Protein AF-A0A7V8IXT2-F1 (afdb_monomer_lite)

Sequence (341 aa):
MKFLIAAVLLLAASSSRADEDPLYKSSVVGTDFDFILDSDPDTFVDLKSLGEGKAEMPDKSDNAAPLVKSAFLFVSNYKDGTSIDIAVDIRFEKEELARKEALRYTPRLGKLPTVLRRGVSRLVIHKGGEDTTGFSDVGLIVLYSDNATRRIGTHDLEETVFHESVHAAWDKEHRESPTWLEAQKKDGCFVTEYARKNPKGEDLAESALFAYTLVHHPERIPKDHAERIRRAIPARIVFVEKLLPAGKPIHFVACRVDLTNPDTLSDVLSNALVGGLEKDEAKVQAFLKEARGKYSKAEDLFKAAMDKFGVPEATLRAKVEEFRHCNCKHGDLEGRFPREE

Foldseek 3Di:
DDDDDDDDPPPPPPPPPPADPAQFAFLQQTDPFLLFFPPADFFWDDKAWPAKDWDQADDPVDNPDDRIDIFGWIWIAGPLGDIEIETEDCVLVDNVSSVVQVVLCRRLLRNFQPLLSNQAHYEYEYEDCCPNAWAEAANYTYYYSNVCVVSVVSSRNSLSSQLRSCRHRPLVPALPDPLNVVQCVVLNYANHPVCVVVVSRRRLSRLLSLLVCCQEPVVRAPPVRNVVNCSRRVSSSVVSCVSVPHPDDSRHRDQPQDLFAQVSVLVLLLCLVCVVVVHDNVQSVVLSVVCVVVDPTSVVVLVVSCVSRVNDSVSSVVSSVLSSCVPPPCSVVVVNDDDDD

Radius of gyration: 25.81 Å; chains: 1; bounding box: 59×85×67 Å

Structure (mmCIF, N/CA/C/O backbone):
data_AF-A0A7V8IXT2-F1
#
_entry.id   AF-A0A7V8IXT2-F1
#
loop_
_atom_site.group_PDB
_atom_site.id
_atom_site.type_symbol
_atom_site.label_atom_id
_atom_site.label_alt_id
_atom_site.label_comp_id
_atom_site.label_asym_id
_atom_site.label_entity_id
_atom_site.label_seq_id
_atom_site.pdbx_PDB_ins_code
_atom_site.Cartn_x
_atom_site.Cartn_y
_atom_site.Cartn_z
_atom_site.occupancy
_atom_site.B_iso_or_equiv
_atom_site.auth_seq_id
_atom_site.auth_comp_id
_atom_site.auth_asym_id
_atom_site.auth_atom_id
_atom_site.pdbx_PDB_model_num
ATOM 1 N N . MET A 1 1 ? -15.393 -57.740 46.419 1.00 41.75 1 MET A N 1
ATOM 2 C CA . MET A 1 1 ? -14.388 -56.683 46.164 1.00 41.75 1 MET A CA 1
ATOM 3 C C . MET A 1 1 ? -13.648 -56.991 44.874 1.00 41.75 1 MET A C 1
ATOM 5 O O . MET A 1 1 ? -12.865 -57.929 44.869 1.00 41.75 1 MET A O 1
ATOM 9 N N . LYS A 1 2 ? -13.941 -56.251 43.800 1.00 36.94 2 LYS A N 1
ATOM 10 C CA . LYS A 1 2 ? -13.081 -56.016 42.625 1.00 36.94 2 LYS A CA 1
ATOM 11 C C . LYS A 1 2 ? -13.828 -55.008 41.745 1.00 36.94 2 LYS A C 1
ATOM 13 O O . LYS A 1 2 ? -14.713 -55.379 40.985 1.00 36.94 2 LYS A O 1
ATOM 18 N N . PHE A 1 3 ? -13.547 -53.726 41.961 1.00 34.12 3 PHE A N 1
ATOM 19 C CA . PHE A 1 3 ? -13.985 -52.654 41.072 1.00 34.12 3 PHE A CA 1
ATOM 20 C C . PHE A 1 3 ? -13.160 -52.753 39.786 1.00 34.12 3 PHE A C 1
ATOM 22 O O . PHE A 1 3 ? -11.933 -52.685 39.846 1.00 34.12 3 PHE A O 1
ATOM 29 N N . LEU A 1 4 ? -13.818 -52.945 38.642 1.00 35.16 4 LEU A N 1
ATOM 30 C CA . LEU A 1 4 ? -13.199 -52.781 37.330 1.00 35.16 4 LEU A CA 1
ATOM 31 C C . LEU A 1 4 ? -13.407 -51.318 36.919 1.00 35.16 4 LEU A C 1
ATOM 33 O O . LEU A 1 4 ? -14.520 -50.912 36.597 1.00 35.16 4 LEU A O 1
ATOM 37 N N . ILE A 1 5 ? -12.349 -50.513 36.994 1.00 42.59 5 ILE A N 1
ATOM 38 C CA . ILE A 1 5 ? -12.332 -49.153 36.452 1.00 42.59 5 ILE A CA 1
ATOM 39 C C . ILE A 1 5 ? -12.015 -49.283 34.961 1.00 42.59 5 ILE A C 1
ATOM 41 O O . ILE A 1 5 ? -10.909 -49.673 34.593 1.00 42.59 5 ILE A O 1
ATOM 45 N N . ALA A 1 6 ? -12.992 -48.989 34.103 1.00 37.72 6 ALA A N 1
ATOM 46 C CA . ALA A 1 6 ? -12.769 -48.843 32.671 1.00 37.72 6 ALA A CA 1
ATOM 47 C C . ALA A 1 6 ? -12.128 -47.471 32.414 1.00 37.72 6 ALA A C 1
ATOM 49 O O . ALA A 1 6 ? -12.784 -46.436 32.521 1.00 37.72 6 ALA A O 1
ATOM 50 N N . ALA A 1 7 ? -10.830 -47.461 32.113 1.00 39.47 7 ALA A N 1
ATOM 51 C CA . ALA A 1 7 ? -10.131 -46.269 31.659 1.00 39.47 7 ALA A CA 1
ATOM 52 C C . ALA A 1 7 ? -10.533 -45.975 30.205 1.00 39.47 7 ALA A C 1
ATOM 54 O O . ALA A 1 7 ? -10.123 -46.676 29.281 1.00 39.47 7 ALA A O 1
ATOM 55 N N . VAL A 1 8 ? -11.350 -44.940 30.005 1.00 42.16 8 VAL A N 1
ATOM 56 C CA . VAL A 1 8 ? -11.597 -44.363 28.681 1.00 42.16 8 VAL A CA 1
ATOM 57 C C . VAL A 1 8 ? -10.367 -43.535 28.314 1.00 42.16 8 VAL A C 1
ATOM 59 O O . VAL A 1 8 ? -10.201 -42.408 28.775 1.00 42.16 8 VAL A O 1
ATOM 62 N N . LEU A 1 9 ? -9.475 -44.110 27.507 1.00 39.78 9 LEU A N 1
ATOM 63 C CA . LEU A 1 9 ? -8.450 -43.348 26.801 1.00 39.78 9 LEU A CA 1
ATOM 64 C C . LEU A 1 9 ? -9.147 -42.494 25.735 1.00 39.78 9 LEU A C 1
ATOM 66 O O . LEU A 1 9 ? -9.501 -42.991 24.666 1.00 39.78 9 LEU A O 1
ATOM 70 N N . LEU A 1 10 ? -9.341 -41.202 26.017 1.00 40.38 10 LEU A N 1
ATOM 71 C CA . LEU A 1 10 ? -9.512 -40.217 24.954 1.00 40.38 10 LEU A CA 1
ATOM 72 C C . LEU A 1 10 ? -8.194 -40.169 24.172 1.00 40.38 10 LEU A C 1
ATOM 74 O O . LEU A 1 10 ? -7.222 -39.560 24.620 1.00 40.38 10 LEU A O 1
ATOM 78 N N . LEU A 1 11 ? -8.156 -40.805 22.999 1.00 41.91 11 LEU A N 1
ATOM 79 C CA . LEU A 1 11 ? -7.177 -40.443 21.984 1.00 41.91 11 LEU A CA 1
ATOM 80 C C . LEU A 1 11 ? -7.505 -39.016 21.540 1.00 41.91 11 LEU A C 1
ATOM 82 O O . LEU A 1 11 ? -8.383 -38.796 20.707 1.00 41.91 11 LEU A O 1
ATOM 86 N N . ALA A 1 12 ? -6.797 -38.038 22.098 1.00 45.81 12 ALA A N 1
ATOM 87 C CA . ALA A 1 12 ? -6.619 -36.772 21.415 1.00 45.81 12 ALA A CA 1
ATOM 88 C C . ALA A 1 12 ? -5.876 -37.090 20.112 1.00 45.81 12 ALA A C 1
ATOM 90 O O . ALA A 1 12 ? -4.690 -37.423 20.127 1.00 45.81 12 ALA A O 1
ATOM 91 N N . ALA A 1 13 ? -6.594 -37.058 18.990 1.00 40.66 13 ALA A N 1
ATOM 92 C CA . ALA A 1 13 ? -5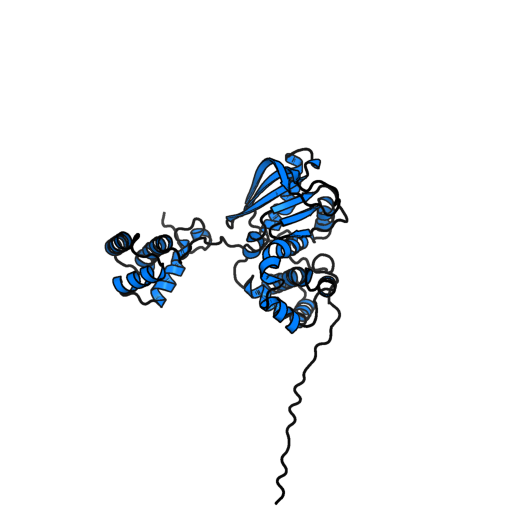.987 -37.062 17.672 1.00 40.66 13 ALA A CA 1
ATOM 93 C C . ALA A 1 13 ? -5.249 -35.729 17.503 1.00 40.66 13 ALA A C 1
ATOM 95 O O . ALA A 1 13 ? -5.765 -34.768 16.938 1.00 40.66 13 ALA A O 1
ATOM 96 N N . SER A 1 14 ? -4.038 -35.661 18.045 1.00 43.03 14 SER A N 1
ATOM 97 C CA . SER A 1 14 ? -3.057 -34.651 17.687 1.00 43.03 14 SER A CA 1
ATOM 98 C C . SER A 1 14 ? -2.628 -34.959 16.259 1.00 43.03 14 SER A C 1
ATOM 100 O O . SER A 1 14 ? -1.629 -35.640 16.037 1.00 43.03 14 SER A O 1
ATOM 102 N N . SER A 1 15 ? -3.407 -34.516 15.273 1.00 46.19 15 SER A N 1
ATOM 103 C CA . SER A 1 15 ? -2.910 -34.421 13.908 1.00 46.19 15 SER A CA 1
ATOM 104 C C . SER A 1 15 ? -1.821 -33.354 13.922 1.00 46.19 15 SER A C 1
ATOM 106 O O . SER A 1 15 ? -2.096 -32.167 13.750 1.00 46.19 15 SER A O 1
ATOM 108 N N . SER A 1 16 ? -0.584 -33.767 14.194 1.00 45.12 16 SER A N 1
ATOM 109 C CA . SER A 1 16 ? 0.588 -33.017 13.774 1.00 45.12 16 SER A CA 1
ATOM 110 C C . SER A 1 16 ? 0.454 -32.865 12.264 1.00 45.12 16 SER A C 1
ATOM 112 O O . SER A 1 16 ? 0.699 -33.822 11.526 1.00 45.12 16 SER A O 1
ATOM 114 N N . ARG A 1 17 ? -0.047 -31.716 11.801 1.00 57.50 17 ARG A N 1
ATOM 115 C CA . ARG A 1 17 ? -0.050 -31.411 10.374 1.00 57.50 17 ARG A CA 1
ATOM 116 C C . ARG A 1 17 ? 1.412 -31.325 9.969 1.00 57.50 17 ARG A C 1
ATOM 118 O O . ARG A 1 17 ? 2.127 -30.428 10.404 1.00 57.50 17 ARG A O 1
ATOM 125 N N . ALA A 1 18 ? 1.859 -32.355 9.262 1.00 49.72 18 ALA A N 1
ATOM 126 C CA . ALA A 1 18 ? 3.145 -32.361 8.601 1.00 49.72 18 ALA A CA 1
ATOM 127 C C . ALA A 1 18 ? 3.200 -31.199 7.599 1.00 49.72 18 ALA A C 1
ATOM 129 O O . ALA A 1 18 ? 2.158 -30.718 7.151 1.00 49.72 18 ALA A O 1
ATOM 130 N N . ASP A 1 19 ? 4.423 -30.778 7.288 1.00 56.44 19 ASP A N 1
ATOM 131 C CA . ASP A 1 19 ? 4.795 -29.832 6.236 1.00 56.44 19 ASP A CA 1
ATOM 132 C C . ASP A 1 19 ? 4.248 -30.350 4.888 1.00 56.44 19 ASP A C 1
ATOM 134 O O . ASP A 1 19 ? 4.919 -31.099 4.180 1.00 56.44 19 ASP A O 1
ATOM 138 N N . GLU A 1 20 ? 2.971 -30.081 4.590 1.00 70.12 20 GLU A N 1
ATOM 139 C CA . GLU A 1 20 ? 2.403 -30.322 3.264 1.00 70.12 20 GLU A CA 1
ATOM 140 C C . GLU A 1 20 ? 3.149 -29.425 2.275 1.00 70.12 20 GLU A C 1
ATOM 142 O O . GLU A 1 20 ? 3.379 -28.244 2.555 1.00 70.12 20 GLU A O 1
ATOM 147 N N . ASP A 1 21 ? 3.533 -29.989 1.126 1.00 85.25 21 ASP A N 1
ATOM 148 C CA . ASP A 1 21 ? 4.202 -29.217 0.084 1.00 85.25 21 ASP A CA 1
ATOM 149 C C . ASP A 1 21 ? 3.361 -27.978 -0.264 1.00 85.25 21 ASP A C 1
ATOM 151 O O . ASP A 1 21 ? 2.140 -28.097 -0.447 1.00 85.25 21 ASP A O 1
ATOM 155 N N . PRO A 1 22 ? 3.987 -26.788 -0.362 1.00 91.62 22 PRO A N 1
ATOM 156 C CA . PRO A 1 22 ? 3.268 -25.583 -0.725 1.00 91.62 22 PRO A CA 1
ATOM 157 C C . PRO A 1 22 ? 2.470 -25.753 -2.016 1.00 91.62 22 PRO A C 1
ATOM 159 O O . PRO A 1 22 ? 2.909 -26.389 -2.972 1.00 91.62 22 PRO A O 1
ATOM 162 N N . LEU A 1 23 ? 1.286 -25.149 -2.042 1.00 92.00 23 LEU A N 1
ATOM 163 C CA . LEU A 1 23 ? 0.325 -25.295 -3.134 1.00 92.00 23 LEU A CA 1
ATOM 164 C C . LEU A 1 23 ? 0.805 -24.628 -4.430 1.00 92.00 23 LEU A C 1
ATOM 166 O O . LEU A 1 23 ? 0.428 -25.068 -5.516 1.00 92.00 23 LEU A O 1
ATOM 170 N N . TYR A 1 24 ? 1.607 -23.568 -4.304 1.00 96.31 24 TYR A N 1
ATOM 171 C CA . TYR A 1 24 ? 2.047 -22.722 -5.411 1.00 96.31 24 TYR A CA 1
ATOM 172 C C . TYR A 1 24 ? 3.525 -22.349 -5.281 1.00 96.31 24 TYR A C 1
ATOM 174 O O . TYR A 1 24 ? 4.115 -22.415 -4.202 1.00 96.31 24 TYR A O 1
ATOM 182 N N . LYS A 1 25 ? 4.136 -21.888 -6.375 1.00 95.88 25 LYS A N 1
ATOM 183 C CA . LYS A 1 25 ? 5.536 -21.427 -6.345 1.00 95.88 25 LYS A CA 1
ATOM 184 C C . LYS A 1 25 ? 5.688 -20.058 -5.670 1.00 95.88 25 LYS A C 1
ATOM 186 O O . LYS A 1 25 ? 6.569 -19.894 -4.830 1.00 95.88 25 LYS A O 1
ATOM 191 N N . SER A 1 26 ? 4.822 -19.107 -6.011 1.00 96.06 26 SER A N 1
ATOM 192 C CA . SER A 1 26 ? 4.719 -17.760 -5.431 1.00 96.06 26 SER A CA 1
ATOM 193 C C . SER A 1 26 ? 3.299 -17.222 -5.613 1.00 96.06 26 SER A C 1
ATOM 195 O O . SER A 1 26 ? 2.546 -17.775 -6.417 1.00 96.06 26 SER A O 1
ATOM 197 N N . SER A 1 27 ? 2.935 -16.164 -4.887 1.00 93.25 27 SER A N 1
ATOM 198 C CA . SER A 1 27 ? 1.610 -15.545 -4.990 1.00 93.25 27 SER A CA 1
ATOM 199 C C . SER A 1 27 ? 1.466 -14.661 -6.229 1.00 93.25 27 SER A C 1
ATOM 201 O O . SER A 1 27 ? 0.349 -14.430 -6.657 1.00 93.25 27 SER A O 1
ATOM 203 N N . VAL A 1 28 ? 2.573 -14.194 -6.819 1.00 92.25 28 VAL A N 1
ATOM 204 C CA . VAL A 1 28 ? 2.535 -13.257 -7.955 1.00 92.25 28 VAL A CA 1
ATOM 205 C C . VAL A 1 28 ? 2.653 -13.951 -9.317 1.00 92.25 28 VAL A C 1
ATOM 207 O O . VAL A 1 28 ? 1.889 -13.633 -10.198 1.00 92.25 28 VAL A O 1
ATOM 210 N N . VAL A 1 29 ? 3.600 -14.879 -9.524 1.00 88.50 29 VAL A N 1
ATOM 211 C CA . VAL A 1 29 ? 3.821 -15.567 -10.837 1.00 88.50 29 VAL A CA 1
ATOM 212 C C . VAL A 1 29 ? 3.650 -17.081 -10.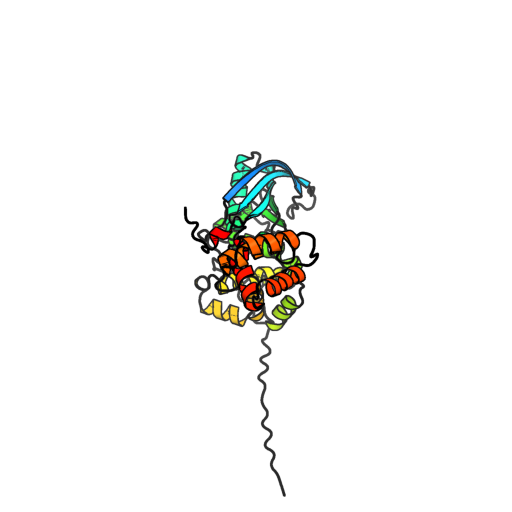762 1.00 88.50 29 VAL A C 1
ATOM 214 O O . VAL A 1 29 ? 3.962 -17.811 -11.701 1.00 88.50 29 VAL A O 1
ATOM 217 N N . GLY A 1 30 ? 3.267 -17.591 -9.596 1.00 85.50 30 GLY A N 1
ATOM 218 C CA . GLY A 1 30 ? 3.189 -19.022 -9.325 1.00 85.50 30 GLY A CA 1
ATOM 219 C C . GLY A 1 30 ? 1.771 -19.571 -9.311 1.00 85.50 30 GLY A C 1
ATOM 220 O O . GLY A 1 30 ? 1.601 -20.713 -8.880 1.00 85.50 30 GLY A O 1
ATOM 221 N N . THR A 1 31 ? 0.783 -18.776 -9.725 1.00 87.56 31 THR A N 1
ATOM 222 C CA . THR A 1 31 ? -0.640 -19.132 -9.731 1.00 87.56 31 THR A CA 1
ATOM 223 C C . THR A 1 31 ? -1.292 -18.685 -11.034 1.00 87.56 31 THR A C 1
ATOM 225 O O . THR A 1 31 ? -0.803 -17.753 -11.657 1.00 87.56 31 THR A O 1
ATOM 228 N N . ASP A 1 32 ? -2.416 -19.306 -11.390 1.00 88.00 32 ASP A N 1
ATOM 229 C CA . ASP A 1 32 ? -3.265 -18.870 -12.507 1.00 88.00 32 ASP A CA 1
ATOM 230 C C . ASP A 1 32 ? -4.407 -17.943 -12.036 1.00 88.00 32 ASP A C 1
ATOM 232 O O . ASP A 1 32 ? -5.396 -17.755 -12.745 1.00 88.00 32 ASP A O 1
ATOM 236 N N . PHE A 1 33 ? -4.337 -17.435 -10.800 1.00 92.06 33 PHE A N 1
ATOM 237 C CA . PHE A 1 33 ? -5.358 -16.552 -10.249 1.00 92.06 33 PHE A CA 1
ATOM 238 C C . PHE A 1 33 ? -5.017 -15.103 -10.565 1.00 92.06 33 PHE A C 1
ATOM 240 O O . PHE A 1 33 ? -3.950 -14.626 -10.197 1.00 92.06 33 PHE A O 1
ATOM 247 N N . ASP A 1 34 ? -5.970 -14.406 -11.171 1.00 92.00 34 ASP A N 1
ATOM 248 C CA . ASP A 1 34 ? -5.983 -12.948 -11.229 1.00 92.00 34 ASP A CA 1
ATOM 249 C C . ASP A 1 34 ? -6.638 -12.459 -9.926 1.00 92.00 34 ASP A C 1
ATOM 251 O O . ASP A 1 34 ? -7.865 -12.515 -9.749 1.00 92.00 34 ASP A O 1
ATOM 255 N N . PHE A 1 35 ? -5.805 -12.141 -8.932 1.00 95.62 35 PHE A N 1
ATOM 256 C CA . PHE A 1 35 ? -6.265 -11.785 -7.589 1.00 95.62 35 PHE A CA 1
ATOM 257 C C . PHE A 1 35 ? -6.871 -10.385 -7.589 1.00 95.62 35 PHE A C 1
ATOM 259 O O . PHE A 1 35 ? -7.846 -10.138 -6.867 1.00 95.62 35 PHE A O 1
ATOM 266 N N . ILE A 1 36 ? -6.309 -9.477 -8.389 1.00 97.06 36 ILE A N 1
ATOM 267 C CA . ILE A 1 36 ? -6.712 -8.077 -8.505 1.00 97.06 36 ILE A CA 1
ATOM 268 C C . ILE A 1 36 ? -6.829 -7.723 -9.987 1.00 97.06 36 ILE A C 1
ATOM 270 O O . ILE A 1 36 ? -5.844 -7.423 -10.656 1.00 97.06 36 ILE A O 1
ATOM 274 N N . LEU A 1 37 ? -8.068 -7.648 -10.467 1.00 95.75 37 LEU A N 1
ATOM 275 C CA . LEU A 1 37 ? -8.333 -7.424 -11.882 1.00 95.75 37 LEU A CA 1
ATOM 276 C C . LEU A 1 37 ? -7.948 -5.997 -12.295 1.00 95.75 37 LEU A C 1
ATOM 278 O O . LEU A 1 37 ? -8.170 -5.034 -11.553 1.00 95.75 37 LEU A O 1
ATOM 282 N N . ASP A 1 38 ? -7.519 -5.814 -13.547 1.00 93.19 38 ASP A N 1
ATOM 283 C CA . ASP A 1 38 ? -7.291 -4.469 -14.104 1.00 93.19 38 ASP A CA 1
ATOM 284 C C . ASP A 1 38 ? -8.571 -3.605 -14.080 1.00 93.19 38 ASP A C 1
ATOM 286 O O . ASP A 1 38 ? -8.491 -2.386 -13.919 1.00 93.19 38 ASP A O 1
ATOM 290 N N . SER A 1 39 ? -9.747 -4.240 -14.144 1.00 95.06 39 SER A N 1
ATOM 291 C CA . SER A 1 39 ? -11.064 -3.594 -14.063 1.00 95.06 39 SER A CA 1
ATOM 292 C C . SER A 1 39 ? -11.546 -3.277 -12.644 1.00 95.06 39 SER A C 1
ATOM 294 O O . SER A 1 39 ? -12.639 -2.725 -12.497 1.00 95.06 39 SER A O 1
ATOM 296 N N . ASP A 1 40 ? -10.806 -3.671 -11.604 1.00 97.06 40 ASP A N 1
ATOM 297 C CA . ASP A 1 40 ? -11.211 -3.388 -10.228 1.00 97.06 40 ASP A CA 1
ATOM 298 C C . ASP A 1 40 ? -11.309 -1.881 -9.979 1.00 97.06 40 ASP A C 1
ATOM 300 O O . ASP A 1 40 ? -10.487 -1.120 -10.503 1.00 97.06 40 ASP A O 1
ATOM 304 N N . PRO A 1 41 ? -12.285 -1.429 -9.165 1.00 96.12 41 PRO A N 1
ATOM 305 C CA . PRO A 1 41 ? -12.396 -0.027 -8.808 1.00 96.12 41 PRO A CA 1
ATOM 306 C C . PRO A 1 41 ? -11.085 0.501 -8.232 1.00 96.12 41 PRO A C 1
ATOM 308 O O . PRO A 1 41 ? -10.465 -0.133 -7.379 1.00 96.12 41 PRO A O 1
ATOM 311 N N . ASP A 1 42 ? -10.704 1.700 -8.652 1.00 97.12 42 ASP A N 1
ATOM 312 C CA . ASP A 1 42 ? -9.561 2.407 -8.104 1.00 97.12 42 ASP A CA 1
ATOM 313 C C . ASP A 1 42 ? -9.956 3.802 -7.602 1.00 97.12 42 ASP A C 1
ATOM 315 O O . ASP A 1 42 ? -10.986 4.389 -7.966 1.00 97.12 42 ASP A O 1
ATOM 319 N N . THR A 1 43 ? -9.128 4.338 -6.711 1.00 97.00 43 THR A N 1
ATOM 320 C CA . THR A 1 43 ? -9.318 5.674 -6.146 1.00 97.00 43 THR A CA 1
ATOM 321 C C . THR A 1 43 ? -8.404 6.725 -6.761 1.00 97.00 43 THR A C 1
ATOM 323 O O . THR A 1 43 ? -8.295 7.797 -6.172 1.00 97.00 43 THR A O 1
ATOM 326 N N . PHE A 1 44 ? -7.700 6.459 -7.861 1.00 98.25 44 PHE A N 1
ATOM 327 C CA . PHE A 1 44 ? -6.800 7.438 -8.473 1.00 98.25 44 PHE A CA 1
ATOM 328 C C . PHE A 1 44 ? -7.585 8.682 -8.925 1.00 98.25 44 PHE A C 1
ATOM 330 O O . PHE A 1 44 ? -8.700 8.591 -9.441 1.00 98.25 44 PHE A O 1
ATOM 337 N N . VAL A 1 45 ? -7.027 9.864 -8.658 1.00 97.31 45 VAL A N 1
ATOM 338 C CA . VAL A 1 45 ? -7.639 11.159 -9.000 1.00 97.31 45 VAL A CA 1
ATOM 339 C C . VAL A 1 45 ? -6.795 11.871 -10.038 1.00 97.31 45 VAL A C 1
ATOM 341 O O . VAL A 1 45 ? -7.271 12.158 -11.134 1.00 97.31 45 VAL A O 1
ATOM 344 N N . ASP A 1 46 ? -5.545 12.166 -9.693 1.00 98.00 46 ASP A N 1
ATOM 345 C CA . ASP A 1 46 ? -4.628 12.855 -10.584 1.00 98.00 46 ASP A CA 1
ATOM 346 C C . ASP A 1 46 ? -3.167 12.515 -10.285 1.00 98.00 46 ASP A C 1
ATOM 348 O O . ASP A 1 46 ? -2.814 11.959 -9.242 1.00 98.00 46 ASP A O 1
ATOM 352 N N . LEU A 1 47 ? -2.318 12.873 -11.248 1.00 98.62 47 LEU A N 1
ATOM 353 C CA . LEU A 1 47 ? -0.870 12.845 -11.127 1.00 98.62 47 LEU A CA 1
ATOM 354 C C . LEU A 1 47 ? -0.341 14.264 -11.349 1.00 98.62 47 LEU A C 1
ATOM 356 O O . LEU A 1 47 ? -0.317 14.761 -12.483 1.00 98.62 47 LEU A O 1
ATOM 360 N N . LYS A 1 48 ? 0.100 14.928 -10.286 1.00 98.31 48 LYS A N 1
ATOM 361 C CA . LYS A 1 48 ? 0.650 16.286 -10.340 1.00 98.31 48 LYS A CA 1
ATOM 362 C C . LYS A 1 48 ? 2.149 16.242 -10.623 1.00 98.31 48 LYS A C 1
ATOM 364 O O . LYS A 1 48 ? 2.870 15.501 -9.969 1.00 98.31 48 LYS A O 1
ATOM 369 N N . SER A 1 49 ? 2.618 17.050 -11.574 1.00 98.38 49 SER A N 1
ATOM 370 C CA . SER A 1 49 ? 4.057 17.218 -11.814 1.00 98.38 49 SER A CA 1
ATOM 371 C C . SER A 1 49 ? 4.671 18.186 -10.806 1.00 98.38 49 SER A C 1
ATOM 373 O O . SER A 1 49 ? 4.071 19.219 -10.493 1.00 98.38 49 SER A O 1
ATOM 375 N N . LEU A 1 50 ? 5.861 17.843 -10.318 1.00 97.88 50 LEU A N 1
ATOM 376 C CA . LEU A 1 50 ? 6.743 18.717 -9.546 1.00 97.88 50 LEU A CA 1
ATOM 377 C C . LEU A 1 50 ? 7.988 19.137 -10.355 1.00 97.88 50 LEU A C 1
ATOM 379 O O . LEU A 1 50 ? 8.841 19.846 -9.825 1.00 97.88 50 LEU A O 1
ATOM 383 N N . GLY A 1 51 ? 8.077 18.730 -11.626 1.00 97.75 51 GLY A N 1
ATOM 384 C CA . GLY A 1 51 ? 9.223 18.965 -12.502 1.00 97.75 51 GLY A CA 1
ATOM 385 C C . GLY A 1 51 ? 10.398 18.022 -12.236 1.00 97.75 51 GLY A C 1
ATOM 386 O O . GLY A 1 51 ? 10.256 16.950 -11.646 1.00 97.75 51 GLY A O 1
ATOM 387 N N . GLU A 1 52 ? 11.579 18.418 -12.699 1.00 98.31 52 GLU A N 1
ATOM 388 C CA . GLU A 1 52 ? 12.821 17.686 -12.458 1.00 98.31 52 GLU A CA 1
ATOM 389 C C . GLU A 1 52 ? 13.431 18.045 -11.100 1.00 98.31 52 GLU A C 1
ATOM 391 O O . GLU A 1 52 ? 13.434 19.201 -10.673 1.00 98.31 52 GLU A O 1
ATOM 396 N N . GLY A 1 53 ? 14.015 17.055 -10.433 1.00 97.81 53 GLY A N 1
ATOM 397 C CA . GLY A 1 53 ? 14.691 17.262 -9.160 1.00 97.81 53 GLY A CA 1
ATOM 398 C C . GLY A 1 53 ? 15.618 16.116 -8.793 1.00 97.81 53 GLY A C 1
ATOM 399 O O . GLY A 1 53 ? 15.914 15.234 -9.601 1.00 97.81 53 GLY A O 1
ATOM 400 N N . LYS A 1 54 ? 16.109 16.141 -7.554 1.00 98.00 54 LYS A N 1
ATOM 401 C CA . LYS A 1 54 ? 16.868 15.034 -6.971 1.00 98.00 54 LYS A CA 1
ATOM 402 C C . LYS A 1 54 ? 15.945 14.174 -6.121 1.00 98.00 54 LYS A C 1
ATOM 404 O O . LYS A 1 54 ? 15.196 14.708 -5.309 1.00 98.00 54 LYS A O 1
ATOM 409 N N . ALA A 1 55 ? 16.047 12.862 -6.278 1.00 97.75 55 ALA A N 1
ATOM 410 C CA . ALA A 1 55 ? 15.359 11.890 -5.443 1.00 97.75 55 ALA A CA 1
ATOM 411 C C . ALA A 1 55 ? 16.306 10.760 -5.056 1.00 97.75 55 ALA A C 1
ATOM 413 O O . ALA A 1 55 ? 17.218 10.396 -5.798 1.00 97.75 55 ALA A O 1
ATOM 414 N N . GLU A 1 56 ? 16.067 10.199 -3.882 1.00 96.94 56 GLU A N 1
ATOM 415 C CA . GLU A 1 56 ? 16.664 8.937 -3.483 1.00 96.94 56 GLU A CA 1
ATOM 416 C C . GLU A 1 56 ? 16.001 7.806 -4.292 1.00 96.94 56 GLU A C 1
ATOM 418 O O . GLU A 1 56 ? 14.780 7.643 -4.283 1.00 96.94 56 GLU A O 1
ATOM 423 N N . MET A 1 57 ? 16.799 7.067 -5.051 1.00 97.12 57 MET A N 1
ATOM 424 C CA . MET A 1 57 ? 16.363 6.050 -6.003 1.00 97.12 57 MET A CA 1
ATOM 425 C C . MET A 1 57 ? 17.267 4.815 -5.877 1.00 97.12 57 MET A C 1
ATOM 427 O O . MET A 1 57 ? 18.118 4.595 -6.750 1.00 97.12 57 MET A O 1
ATOM 431 N N . PRO A 1 58 ? 17.127 4.029 -4.790 1.00 96.06 58 PRO A N 1
ATOM 432 C CA . PRO A 1 58 ? 17.887 2.795 -4.626 1.00 96.06 58 PRO A CA 1
ATOM 433 C C . PRO A 1 58 ? 17.618 1.862 -5.801 1.00 96.06 58 PRO A C 1
ATOM 435 O O . PRO A 1 58 ? 16.513 1.823 -6.343 1.00 96.06 58 PRO A O 1
ATOM 438 N N . ASP A 1 59 ? 18.647 1.141 -6.223 1.00 94.25 59 ASP A N 1
ATOM 439 C CA . ASP A 1 59 ? 18.621 0.351 -7.443 1.00 94.25 59 ASP A CA 1
ATOM 440 C C . ASP A 1 59 ? 19.409 -0.938 -7.235 1.00 94.25 59 ASP A C 1
ATOM 442 O O . ASP A 1 59 ? 20.635 -0.923 -7.171 1.00 94.25 59 ASP A O 1
ATOM 446 N N . LYS A 1 60 ? 18.706 -2.067 -7.138 1.00 92.12 60 LYS A N 1
ATOM 447 C CA . LYS A 1 60 ? 19.360 -3.368 -6.967 1.00 92.12 60 LYS A CA 1
ATOM 448 C C . LYS A 1 60 ? 19.949 -3.929 -8.264 1.00 92.12 60 LYS A C 1
ATOM 450 O O . LYS A 1 60 ? 20.648 -4.938 -8.215 1.00 92.12 60 LYS A O 1
ATOM 455 N N . SER A 1 61 ? 19.656 -3.312 -9.414 1.00 90.06 61 SER A N 1
ATOM 456 C CA . SER A 1 61 ? 20.281 -3.675 -10.692 1.00 90.06 61 SER A CA 1
ATOM 457 C C . SER A 1 61 ? 21.690 -3.091 -10.830 1.00 90.06 61 SER A C 1
ATOM 459 O O . SER A 1 61 ? 22.506 -3.638 -11.569 1.00 90.06 61 SER A O 1
ATOM 461 N N . ASP A 1 62 ? 21.997 -2.031 -10.073 1.00 88.19 62 ASP A N 1
ATOM 462 C CA . ASP A 1 62 ? 23.306 -1.384 -10.041 1.00 88.19 62 ASP A CA 1
ATOM 463 C C . ASP A 1 62 ? 23.628 -0.846 -8.636 1.00 88.19 62 ASP A C 1
ATOM 465 O O . ASP A 1 62 ? 23.378 0.315 -8.305 1.00 88.19 62 ASP A O 1
ATOM 469 N N . ASN A 1 63 ? 24.248 -1.698 -7.815 1.00 82.62 63 ASN A N 1
ATOM 470 C CA . ASN A 1 63 ? 24.648 -1.359 -6.445 1.00 82.62 63 ASN A CA 1
ATOM 471 C C . ASN A 1 63 ? 25.764 -0.294 -6.366 1.00 82.62 63 ASN A C 1
ATOM 473 O O . ASN A 1 63 ? 26.068 0.178 -5.270 1.00 82.62 63 ASN A O 1
ATOM 477 N N . ALA A 1 64 ? 26.411 0.055 -7.485 1.00 87.88 64 ALA A N 1
ATOM 478 C CA . ALA A 1 64 ? 27.447 1.089 -7.528 1.00 87.88 64 ALA A CA 1
ATOM 479 C C . ALA A 1 64 ? 26.876 2.478 -7.856 1.00 87.88 64 ALA A C 1
ATOM 481 O O . ALA A 1 64 ? 27.567 3.487 -7.674 1.00 87.88 64 ALA A O 1
ATOM 482 N N . ALA A 1 65 ? 25.630 2.551 -8.333 1.00 87.06 65 ALA A N 1
ATOM 483 C CA . ALA A 1 65 ? 24.996 3.810 -8.675 1.00 87.06 65 ALA A CA 1
ATOM 484 C C . ALA A 1 65 ? 24.788 4.696 -7.430 1.00 87.06 65 ALA A C 1
ATOM 486 O O . ALA A 1 65 ? 24.457 4.197 -6.351 1.00 87.06 65 ALA A O 1
ATOM 487 N N . PRO A 1 66 ? 24.908 6.032 -7.560 1.00 91.62 66 PRO A N 1
ATOM 488 C CA . PRO A 1 66 ? 24.568 6.940 -6.475 1.00 91.62 66 PRO A CA 1
ATOM 489 C C . PRO A 1 66 ? 23.125 6.738 -6.017 1.00 91.62 66 PRO A C 1
ATOM 491 O O . PRO A 1 66 ? 22.209 6.696 -6.840 1.00 91.62 66 PRO A O 1
ATOM 494 N N . LEU A 1 67 ? 22.925 6.684 -4.700 1.00 94.25 67 LEU A N 1
ATOM 495 C CA . LEU A 1 67 ? 21.600 6.533 -4.106 1.00 94.25 67 LEU A CA 1
ATOM 496 C C . LEU A 1 67 ? 20.679 7.716 -4.453 1.00 94.25 67 LEU A C 1
ATOM 498 O O . LEU A 1 67 ? 19.489 7.522 -4.659 1.00 94.25 67 LEU A O 1
ATOM 502 N N . VAL A 1 68 ? 21.215 8.937 -4.560 1.00 97.06 68 VAL A N 1
ATOM 503 C CA . VAL A 1 68 ? 20.454 10.130 -4.962 1.00 97.06 68 VAL A CA 1
ATOM 504 C C . VAL A 1 68 ? 20.728 10.455 -6.430 1.00 97.06 68 VAL A C 1
ATOM 506 O O . VAL A 1 68 ? 21.860 10.774 -6.803 1.00 97.06 68 VAL A O 1
ATOM 509 N N . LYS A 1 69 ? 19.685 10.417 -7.264 1.00 95.75 69 LYS A N 1
ATOM 510 C CA . LYS A 1 69 ? 19.751 10.606 -8.723 1.00 95.75 69 LYS A CA 1
ATOM 511 C C . LYS A 1 69 ? 18.868 11.778 -9.161 1.00 95.75 69 LYS A C 1
ATOM 513 O O . LYS A 1 69 ? 18.026 12.255 -8.403 1.00 95.75 69 LYS A O 1
ATOM 518 N N . SER A 1 70 ? 19.104 12.289 -10.371 1.00 97.81 70 SER A N 1
ATOM 519 C CA . SER A 1 70 ? 18.127 13.179 -11.015 1.00 97.81 70 SER A CA 1
ATOM 520 C C . SER A 1 70 ? 16.913 12.364 -11.457 1.00 97.81 70 SER A C 1
ATOM 522 O O . SER A 1 70 ? 17.085 11.236 -11.919 1.00 97.81 70 SER A O 1
ATOM 524 N N . ALA A 1 71 ? 15.720 12.936 -11.333 1.00 98.62 71 ALA A N 1
ATOM 525 C CA . ALA A 1 71 ? 14.458 12.277 -11.641 1.00 98.62 71 ALA A CA 1
ATOM 526 C C . ALA A 1 71 ? 13.393 13.288 -12.078 1.00 98.62 71 ALA A C 1
ATOM 528 O O . ALA A 1 71 ? 13.449 14.461 -11.700 1.00 98.62 71 ALA A O 1
ATOM 529 N N . PHE A 1 72 ? 12.391 12.801 -12.805 1.00 98.88 72 PHE A N 1
ATOM 530 C CA . PHE A 1 72 ? 11.104 13.475 -12.933 1.00 98.88 72 PHE A CA 1
ATOM 531 C C . PHE A 1 72 ? 10.263 13.159 -11.696 1.00 98.88 72 PHE A C 1
ATOM 533 O O . PHE A 1 72 ? 10.091 11.990 -11.339 1.00 98.88 72 PHE A O 1
ATOM 540 N N . LEU A 1 73 ? 9.766 14.197 -11.029 1.00 98.88 73 LEU A N 1
ATOM 541 C CA . LEU A 1 73 ? 9.059 14.086 -9.761 1.00 98.88 73 LEU A CA 1
ATOM 542 C C . LEU A 1 73 ? 7.563 14.327 -9.957 1.00 98.88 73 LEU A C 1
ATOM 544 O O . LEU A 1 73 ? 7.146 15.309 -10.578 1.00 98.88 73 LEU A O 1
ATOM 548 N N . PHE A 1 74 ? 6.750 13.453 -9.375 1.00 98.88 74 PHE A N 1
ATOM 549 C CA . PHE A 1 74 ? 5.299 13.569 -9.382 1.00 98.88 74 PHE A CA 1
ATOM 550 C C . PHE A 1 74 ? 4.706 13.281 -8.003 1.00 98.88 74 PHE A C 1
ATOM 552 O O . PHE A 1 74 ? 5.341 12.658 -7.158 1.00 98.88 74 PHE A O 1
ATOM 559 N N . VAL A 1 75 ? 3.455 13.689 -7.806 1.00 98.44 75 VAL A N 1
ATOM 560 C CA . VAL A 1 75 ? 2.619 13.268 -6.675 1.00 98.44 75 VAL A CA 1
ATOM 561 C C . VAL A 1 75 ? 1.331 12.687 -7.235 1.00 98.44 75 VAL A C 1
ATOM 563 O O . VAL A 1 75 ? 0.628 13.365 -7.988 1.00 98.44 75 VAL A O 1
ATOM 566 N N . SER A 1 76 ? 1.031 11.439 -6.887 1.00 98.44 76 SER A N 1
ATOM 567 C CA . SER A 1 76 ? -0.241 10.792 -7.213 1.00 98.44 76 SER A CA 1
ATOM 568 C C . SER A 1 76 ? -1.227 10.986 -6.069 1.00 98.44 76 SER A C 1
ATOM 570 O O . SER A 1 76 ? -0.886 10.673 -4.929 1.00 98.44 76 SER A O 1
ATOM 572 N N . ASN A 1 77 ? -2.436 11.465 -6.365 1.00 96.44 77 ASN A N 1
ATOM 573 C CA . ASN A 1 77 ? -3.480 11.741 -5.374 1.00 96.44 77 ASN A CA 1
ATOM 574 C C . ASN A 1 77 ? -4.665 10.781 -5.523 1.00 96.44 77 ASN A C 1
ATOM 576 O O . ASN A 1 77 ? -5.024 10.393 -6.639 1.00 96.44 77 ASN A O 1
ATOM 580 N N . TYR A 1 78 ? -5.298 10.438 -4.399 1.00 96.25 78 TYR A N 1
ATOM 581 C CA . TYR A 1 78 ? -6.384 9.460 -4.351 1.00 96.25 78 TYR A CA 1
ATOM 582 C C . TYR A 1 78 ? -7.637 9.992 -3.636 1.00 96.25 78 TYR A C 1
ATOM 584 O O . TYR A 1 78 ? -7.558 10.835 -2.740 1.00 96.25 78 TYR A O 1
ATOM 592 N N . LYS A 1 79 ? -8.815 9.469 -4.005 1.00 92.12 79 LYS A N 1
ATOM 593 C CA . LYS A 1 79 ? -10.134 9.877 -3.473 1.00 92.12 79 LYS A CA 1
ATOM 594 C C . LYS A 1 79 ? -10.263 9.680 -1.965 1.00 92.12 79 LYS A C 1
ATOM 596 O O . LYS A 1 79 ? -11.036 10.379 -1.321 1.00 92.12 79 LYS A O 1
ATOM 601 N N . ASP A 1 80 ? -9.505 8.745 -1.405 1.00 85.69 80 ASP A N 1
ATOM 602 C CA . ASP A 1 80 ? -9.472 8.462 0.028 1.00 85.69 80 ASP A CA 1
ATOM 603 C C . ASP A 1 80 ? -8.565 9.424 0.829 1.00 85.69 80 ASP A C 1
ATOM 605 O O . ASP A 1 80 ? -8.371 9.249 2.033 1.00 85.69 80 ASP A O 1
ATOM 609 N N . GLY A 1 81 ? -7.990 10.436 0.169 1.00 86.94 81 GLY A N 1
ATOM 610 C CA . GLY A 1 81 ? -7.108 11.434 0.773 1.00 86.94 81 GLY A CA 1
ATOM 611 C C . GLY A 1 81 ? -5.661 10.975 0.964 1.00 86.94 81 GLY A C 1
ATOM 612 O O . GLY A 1 81 ? -4.877 11.706 1.573 1.00 86.94 81 GLY A O 1
ATOM 613 N N . THR A 1 82 ? -5.298 9.784 0.480 1.00 92.06 82 THR A N 1
ATOM 614 C CA . THR A 1 82 ? -3.895 9.351 0.414 1.00 92.06 82 THR A CA 1
ATOM 615 C C . THR A 1 82 ? -3.174 9.983 -0.776 1.00 92.06 82 THR A C 1
ATOM 617 O O . THR A 1 82 ? -3.800 10.446 -1.735 1.00 92.06 82 THR A O 1
ATOM 620 N N . SER A 1 83 ? -1.844 10.002 -0.714 1.00 95.69 83 SER A N 1
ATOM 621 C CA . SER A 1 83 ? -0.974 10.467 -1.792 1.00 95.69 83 SER A CA 1
ATOM 622 C C . SER A 1 83 ? 0.348 9.707 -1.773 1.00 95.69 83 SER A C 1
ATOM 624 O O . SER A 1 83 ? 0.785 9.289 -0.703 1.00 95.69 83 SER A O 1
ATOM 626 N N . ILE A 1 84 ? 0.983 9.554 -2.935 1.00 98.38 84 ILE A N 1
ATOM 627 C CA . ILE A 1 84 ? 2.282 8.879 -3.082 1.00 98.38 84 ILE A CA 1
ATOM 628 C C . ILE A 1 84 ? 3.215 9.771 -3.898 1.00 98.38 84 ILE A C 1
ATOM 630 O O . ILE A 1 84 ? 2.850 10.198 -4.998 1.00 98.38 84 ILE A O 1
ATOM 634 N N . ASP A 1 85 ? 4.417 10.007 -3.375 1.00 98.75 85 ASP A N 1
ATOM 635 C CA . ASP A 1 85 ? 5.490 10.692 -4.094 1.00 98.75 85 ASP A CA 1
ATOM 636 C C . ASP A 1 85 ? 6.127 9.727 -5.098 1.00 98.75 85 ASP A C 1
ATOM 638 O O . ASP A 1 85 ? 6.464 8.591 -4.765 1.00 98.75 85 ASP A O 1
ATOM 642 N N . ILE A 1 86 ? 6.309 10.159 -6.342 1.00 98.88 86 ILE A N 1
ATOM 643 C CA . ILE A 1 86 ? 6.818 9.308 -7.419 1.00 98.88 86 ILE A CA 1
ATOM 644 C C . ILE A 1 86 ? 8.077 9.931 -8.009 1.00 98.88 86 ILE A C 1
ATOM 646 O O . ILE A 1 86 ? 8.055 11.075 -8.463 1.00 98.88 86 ILE A O 1
ATOM 650 N N . ALA A 1 87 ? 9.160 9.157 -8.040 1.00 98.88 87 ALA A N 1
ATOM 651 C CA . ALA A 1 87 ? 10.395 9.507 -8.729 1.00 98.88 87 ALA A CA 1
ATOM 652 C C . ALA A 1 87 ? 10.594 8.579 -9.931 1.00 98.88 87 ALA A C 1
ATOM 654 O O . ALA A 1 87 ? 10.773 7.370 -9.775 1.00 98.88 87 ALA A O 1
ATOM 655 N N . VAL A 1 88 ? 10.571 9.155 -11.130 1.00 98.88 88 VAL A N 1
ATOM 656 C CA . VAL A 1 88 ? 10.784 8.435 -12.388 1.00 98.88 88 VAL A CA 1
ATOM 657 C C . VAL A 1 88 ? 12.153 8.786 -12.943 1.00 98.88 88 VAL A C 1
ATOM 659 O O . VAL A 1 88 ? 12.535 9.955 -13.005 1.00 98.88 88 VAL A O 1
ATOM 662 N N . ASP A 1 89 ? 12.887 7.764 -13.357 1.00 98.00 89 ASP A N 1
ATOM 663 C CA . ASP A 1 89 ? 14.240 7.873 -13.888 1.00 98.00 89 ASP A CA 1
ATOM 664 C C . ASP A 1 89 ? 14.396 8.961 -14.965 1.00 98.00 89 ASP A C 1
ATOM 666 O O . ASP A 1 89 ? 13.639 9.024 -15.938 1.00 98.00 89 ASP A O 1
ATOM 670 N N . ILE A 1 90 ? 15.429 9.798 -14.840 1.00 97.94 90 ILE A N 1
ATOM 671 C CA . ILE A 1 90 ? 15.730 10.845 -15.826 1.00 97.94 90 ILE A CA 1
ATOM 672 C C . ILE A 1 90 ? 16.022 10.276 -17.225 1.00 97.94 90 ILE A C 1
ATOM 674 O O . ILE A 1 90 ? 15.862 10.974 -18.224 1.00 97.94 90 ILE A O 1
ATOM 678 N N . ARG A 1 91 ? 16.382 8.987 -17.333 1.00 97.38 91 ARG A N 1
ATOM 679 C CA . ARG A 1 91 ? 16.591 8.281 -18.612 1.00 97.38 91 ARG A CA 1
ATOM 680 C C . ARG A 1 91 ? 15.320 8.155 -19.464 1.00 97.38 91 ARG A C 1
ATOM 682 O O . ARG A 1 91 ? 15.406 7.685 -20.600 1.00 97.38 91 ARG A O 1
ATOM 689 N N . PHE A 1 92 ? 14.149 8.551 -18.959 1.00 98.12 92 PHE A N 1
ATOM 690 C CA . PHE A 1 92 ? 12.952 8.768 -19.782 1.00 98.12 92 PHE A CA 1
ATOM 691 C C . PHE A 1 92 ? 13.020 10.044 -20.637 1.00 98.12 92 PHE A C 1
ATOM 693 O O . PHE A 1 92 ? 12.173 10.213 -21.509 1.00 98.12 92 PHE A O 1
ATOM 700 N N . GLU A 1 93 ? 14.037 10.892 -20.437 1.00 97.31 93 GLU A N 1
ATOM 701 C CA . GLU A 1 93 ? 14.437 12.070 -21.233 1.00 97.31 93 GLU A CA 1
ATOM 702 C C . GLU A 1 93 ? 13.437 13.232 -21.285 1.00 97.31 93 GLU A C 1
ATOM 704 O O . GLU A 1 93 ? 13.847 14.385 -21.396 1.00 97.31 93 GLU A O 1
ATOM 709 N N . LYS A 1 94 ? 12.133 12.961 -21.211 1.00 97.81 94 LYS A N 1
ATOM 710 C CA . LYS A 1 94 ? 11.059 13.954 -21.278 1.00 97.81 94 LYS A CA 1
ATOM 711 C C . LYS A 1 94 ? 10.036 13.690 -20.187 1.00 97.81 94 LYS A C 1
ATOM 713 O O . LYS A 1 94 ? 9.588 12.554 -20.024 1.00 97.81 94 LYS A O 1
ATOM 718 N N . GLU A 1 95 ? 9.566 14.756 -19.544 1.00 98.25 95 GLU A N 1
ATOM 719 C CA . GLU A 1 95 ? 8.524 14.665 -18.516 1.00 98.25 95 GLU A CA 1
ATOM 720 C C . GLU A 1 95 ? 7.254 13.977 -19.041 1.00 98.25 95 GLU A C 1
ATOM 722 O O . GLU A 1 95 ? 6.641 13.193 -18.328 1.00 98.25 95 GLU A O 1
ATOM 727 N N . GLU A 1 96 ? 6.878 14.194 -20.307 1.00 98.50 96 GLU A N 1
ATOM 728 C CA . GLU A 1 96 ? 5.718 13.527 -20.918 1.00 98.50 96 GLU A CA 1
ATOM 729 C C . GLU A 1 96 ? 5.872 11.995 -20.949 1.00 98.50 96 GLU A C 1
ATOM 731 O O . GLU A 1 96 ? 4.912 11.267 -20.691 1.00 98.50 96 GLU A O 1
ATOM 736 N N . LEU A 1 97 ? 7.077 11.493 -21.237 1.00 98.62 97 LEU A N 1
ATOM 737 C CA . LEU A 1 97 ? 7.365 10.056 -21.260 1.00 98.62 97 LEU A CA 1
ATOM 738 C C . LEU A 1 97 ? 7.430 9.490 -19.840 1.00 98.62 97 LEU A C 1
ATOM 740 O O . LEU A 1 97 ? 6.852 8.440 -19.577 1.00 98.62 97 LEU A O 1
ATOM 744 N N . ALA A 1 98 ? 8.051 10.221 -18.914 1.00 98.75 98 ALA A N 1
ATOM 745 C CA . ALA A 1 98 ? 8.079 9.856 -17.502 1.00 98.75 98 ALA A CA 1
ATOM 746 C C . ALA A 1 98 ? 6.673 9.833 -16.877 1.00 98.75 98 ALA A C 1
ATOM 748 O O . ALA A 1 98 ? 6.344 8.936 -16.106 1.00 98.75 98 ALA A O 1
ATOM 749 N N . ARG A 1 99 ? 5.806 10.776 -17.263 1.00 98.81 99 ARG A N 1
ATOM 750 C CA . ARG A 1 99 ? 4.395 10.814 -16.866 1.00 98.81 99 ARG A CA 1
ATOM 751 C C . ARG A 1 99 ? 3.636 9.605 -17.404 1.00 98.81 99 ARG A C 1
ATOM 753 O O . ARG A 1 99 ? 2.880 9.000 -16.651 1.00 98.81 99 ARG A O 1
ATOM 760 N N . LYS A 1 100 ? 3.822 9.249 -18.682 1.00 98.69 100 LYS A N 1
ATOM 761 C CA . LYS A 1 100 ? 3.217 8.036 -19.267 1.00 98.69 100 LYS A CA 1
ATOM 762 C C . LYS A 1 100 ? 3.648 6.787 -18.507 1.00 98.69 100 LYS A C 1
ATOM 764 O O . LYS A 1 100 ? 2.805 5.940 -18.236 1.00 98.69 100 LYS A O 1
ATOM 769 N N . GLU A 1 101 ? 4.919 6.710 -18.121 1.00 98.75 101 GLU A N 1
ATOM 770 C CA . GLU A 1 101 ? 5.422 5.600 -17.319 1.00 98.75 101 GLU A CA 1
ATOM 771 C C . GLU A 1 101 ? 4.790 5.570 -15.919 1.00 98.75 101 GLU A C 1
ATOM 773 O O . GLU A 1 101 ? 4.240 4.547 -15.525 1.00 98.75 101 GLU A O 1
ATOM 778 N N . ALA A 1 102 ? 4.778 6.692 -15.190 1.00 98.75 102 ALA A N 1
ATOM 779 C CA . ALA A 1 102 ? 4.161 6.771 -13.863 1.00 98.75 102 ALA A CA 1
ATOM 780 C C . ALA A 1 102 ? 2.679 6.350 -13.876 1.00 98.75 102 ALA A C 1
ATOM 782 O O . ALA A 1 102 ? 2.233 5.611 -12.995 1.00 98.75 102 ALA A O 1
ATOM 783 N N . LEU A 1 103 ? 1.926 6.752 -14.905 1.00 98.69 103 LEU A N 1
ATOM 784 C CA . LEU A 1 103 ? 0.505 6.418 -15.063 1.00 98.69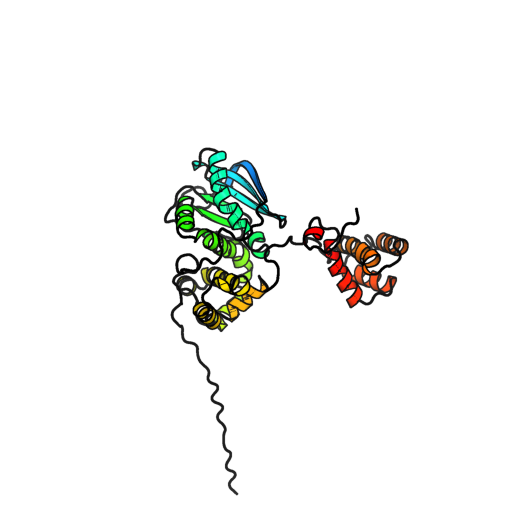 103 LEU A CA 1
ATOM 785 C C . LEU A 1 103 ? 0.227 4.917 -15.251 1.00 98.69 103 LEU A C 1
ATOM 787 O O . LEU A 1 103 ? -0.918 4.499 -15.097 1.00 98.69 103 LEU A O 1
ATOM 791 N N . ARG A 1 104 ? 1.238 4.082 -15.525 1.00 98.12 104 ARG A N 1
ATOM 792 C CA . ARG A 1 104 ? 1.072 2.616 -15.530 1.00 98.12 104 ARG A CA 1
ATOM 793 C C . ARG A 1 104 ? 0.810 2.063 -14.129 1.00 98.12 104 ARG A C 1
ATOM 795 O O . ARG A 1 104 ? 0.167 1.022 -13.996 1.00 98.12 104 ARG A O 1
ATOM 802 N N . TYR A 1 105 ? 1.282 2.761 -13.096 1.00 98.62 105 TYR A N 1
ATOM 803 C CA . TYR A 1 105 ? 1.262 2.306 -11.707 1.00 98.62 105 TYR A CA 1
ATOM 804 C C . TYR A 1 105 ? 0.205 3.018 -10.863 1.00 98.62 105 TYR A C 1
ATOM 806 O O . TYR A 1 105 ? -0.345 2.410 -9.948 1.00 98.62 105 TYR A O 1
ATOM 814 N N . THR A 1 106 ? -0.113 4.285 -11.149 1.00 98.50 106 THR A N 1
ATOM 815 C CA . THR A 1 106 ? -0.998 5.073 -10.274 1.00 98.50 106 THR A CA 1
ATOM 816 C C . THR A 1 106 ? -2.423 4.525 -10.147 1.00 98.50 106 THR A C 1
ATOM 818 O O . THR A 1 106 ? -2.906 4.479 -9.016 1.00 98.50 106 THR A O 1
ATOM 821 N N . PRO A 1 107 ? -3.093 4.005 -11.198 1.00 98.12 107 PRO A N 1
ATOM 822 C CA . PRO A 1 107 ? -4.391 3.353 -11.015 1.00 98.12 107 PRO A CA 1
ATOM 823 C C . PRO A 1 107 ? -4.271 2.055 -10.205 1.00 98.12 107 PRO A C 1
ATOM 825 O O . PRO A 1 107 ? -5.118 1.767 -9.370 1.00 98.12 107 PRO A O 1
ATOM 828 N N . ARG A 1 108 ? -3.176 1.299 -10.368 1.00 98.38 108 ARG A N 1
ATOM 829 C CA . ARG A 1 108 ? -2.918 0.043 -9.632 1.00 98.38 108 ARG A CA 1
ATOM 830 C C . ARG A 1 108 ? -2.687 0.289 -8.144 1.00 98.38 108 ARG A C 1
ATOM 832 O O . ARG A 1 108 ? -3.277 -0.380 -7.305 1.00 98.38 108 ARG A O 1
ATOM 839 N N . LEU A 1 109 ? -1.926 1.329 -7.811 1.00 98.62 109 LEU A N 1
ATOM 840 C CA . LEU A 1 109 ? -1.834 1.842 -6.444 1.00 98.62 109 LEU A CA 1
ATOM 841 C C . LEU A 1 109 ? -3.213 2.287 -5.928 1.00 98.62 109 LEU A C 1
ATOM 843 O O . LEU A 1 109 ? -3.525 2.089 -4.756 1.00 98.62 109 LEU A O 1
ATOM 847 N N . GLY A 1 110 ? -4.063 2.838 -6.798 1.00 98.19 110 GLY A N 1
ATOM 848 C CA . GLY A 1 110 ? -5.453 3.203 -6.514 1.00 98.19 110 GLY A CA 1
ATOM 849 C C . GLY A 1 110 ? -6.368 2.021 -6.166 1.00 98.19 110 GLY A C 1
ATOM 850 O O . GLY A 1 110 ? -7.326 2.217 -5.417 1.00 98.19 110 GLY A O 1
ATOM 851 N N . LYS A 1 111 ? -6.056 0.805 -6.629 1.00 98.38 111 LYS A N 1
ATOM 852 C CA . LYS A 1 111 ? -6.804 -0.424 -6.304 1.00 98.38 111 LYS A CA 1
ATOM 853 C C . LYS A 1 111 ? -6.518 -0.932 -4.890 1.00 98.38 111 LYS A C 1
ATOM 855 O O . LYS A 1 111 ? -7.390 -1.530 -4.266 1.00 98.38 111 LYS A O 1
ATOM 860 N N . LEU A 1 112 ? -5.338 -0.634 -4.341 1.00 98.31 112 LEU A N 1
ATOM 861 C CA . LEU A 1 112 ? -4.951 -1.068 -2.995 1.00 98.31 112 LEU A CA 1
ATOM 862 C C . LEU A 1 112 ? -5.970 -0.625 -1.928 1.00 98.31 112 LEU A C 1
ATOM 864 O O . LEU A 1 112 ? -6.479 0.500 -1.996 1.00 98.31 112 LEU A O 1
ATOM 868 N N . PRO A 1 113 ? -6.217 -1.443 -0.889 1.00 97.12 113 PRO A N 1
ATOM 869 C CA . PRO A 1 113 ? -6.973 -0.997 0.272 1.00 97.12 113 PRO A CA 1
ATOM 870 C C . PRO A 1 113 ? -6.347 0.249 0.913 1.00 97.12 113 PRO A C 1
ATOM 872 O O . PRO A 1 113 ? -5.125 0.337 1.055 1.00 97.12 113 PRO A O 1
ATOM 875 N N . THR A 1 114 ? -7.165 1.192 1.389 1.00 94.75 114 THR A N 1
ATOM 876 C CA . THR A 1 114 ? -6.699 2.455 1.993 1.00 94.75 114 THR A CA 1
ATOM 877 C C . THR A 1 114 ? -5.761 2.216 3.180 1.00 94.75 114 THR A C 1
ATOM 879 O O . THR A 1 114 ? -4.833 2.992 3.398 1.00 94.75 114 THR A O 1
ATOM 882 N N . VAL A 1 115 ? -5.980 1.166 3.979 1.00 91.19 115 VAL A N 1
ATOM 883 C CA . VAL A 1 115 ? -5.088 0.816 5.107 1.00 91.19 115 VAL A CA 1
ATOM 884 C C . VAL A 1 115 ? -3.697 0.368 4.660 1.00 91.19 115 VAL A C 1
ATOM 886 O O . VAL A 1 115 ? -2.741 0.568 5.399 1.00 91.19 115 VAL A O 1
ATOM 889 N N . LEU A 1 116 ? -3.580 -0.207 3.461 1.00 96.38 116 LEU A N 1
ATOM 890 C CA . LEU A 1 116 ? -2.315 -0.653 2.890 1.00 96.38 116 LEU A CA 1
ATOM 891 C C . LEU A 1 116 ? -1.628 0.516 2.178 1.00 96.38 116 LEU A C 1
ATOM 893 O O . LEU A 1 116 ? -0.496 0.865 2.503 1.00 96.38 116 LEU A O 1
ATOM 897 N N . ARG A 1 117 ? -2.356 1.209 1.290 1.00 97.44 117 ARG A N 1
ATOM 898 C CA . ARG A 1 117 ? -1.837 2.359 0.532 1.00 97.44 117 ARG A CA 1
ATOM 899 C C . ARG A 1 117 ? -1.296 3.473 1.428 1.00 97.44 117 ARG A C 1
ATOM 901 O O . ARG A 1 117 ? -0.304 4.094 1.076 1.00 97.44 117 ARG A O 1
ATOM 908 N N . ARG A 1 118 ? -1.906 3.717 2.596 1.00 93.12 118 ARG A N 1
ATOM 909 C CA . ARG A 1 118 ? -1.432 4.731 3.560 1.00 93.12 118 ARG A CA 1
ATOM 910 C C . ARG A 1 118 ? -0.001 4.514 4.044 1.00 93.12 118 ARG A C 1
ATOM 912 O O . ARG A 1 118 ? 0.625 5.483 4.462 1.00 93.12 118 ARG A O 1
ATOM 919 N N . GLY A 1 119 ? 0.483 3.275 4.032 1.00 93.38 119 GLY A N 1
ATOM 920 C CA . GLY A 1 119 ? 1.858 2.964 4.403 1.00 93.38 119 GLY A CA 1
ATOM 921 C C . GLY A 1 119 ? 2.846 3.067 3.243 1.00 93.38 119 GLY A C 1
ATOM 922 O O . GLY A 1 119 ? 4.034 2.909 3.484 1.00 93.38 119 GLY A O 1
ATOM 923 N N . VAL A 1 120 ? 2.397 3.346 2.014 1.00 97.94 120 VAL A N 1
ATOM 924 C CA . VAL A 1 120 ? 3.265 3.583 0.854 1.00 97.94 120 VAL A CA 1
ATOM 925 C C . VAL A 1 120 ? 3.472 5.087 0.710 1.00 97.94 120 VAL A C 1
ATOM 927 O O . VAL A 1 120 ? 2.551 5.814 0.353 1.00 97.94 120 VAL A O 1
ATOM 930 N N . SER A 1 121 ? 4.682 5.564 0.984 1.00 96.06 121 SER A N 1
ATOM 931 C CA . SER A 1 121 ? 5.021 6.989 0.880 1.00 96.06 121 SER A CA 1
ATOM 932 C C . SER A 1 121 ? 5.573 7.340 -0.498 1.00 96.06 121 SER A C 1
ATOM 934 O O . SER A 1 121 ? 5.304 8.421 -1.021 1.00 96.06 121 SER A O 1
ATOM 936 N N . ARG A 1 122 ? 6.375 6.439 -1.077 1.00 98.06 122 ARG A N 1
ATOM 937 C CA . ARG A 1 122 ? 7.171 6.687 -2.277 1.00 98.06 122 ARG A CA 1
ATOM 938 C C . ARG A 1 122 ? 7.144 5.508 -3.245 1.00 98.06 122 ARG A C 1
ATOM 940 O O . ARG A 1 122 ? 7.291 4.360 -2.835 1.00 98.06 122 ARG A O 1
ATOM 947 N N . LEU A 1 123 ? 7.066 5.818 -4.536 1.00 98.81 123 LEU A N 1
ATOM 948 C CA . LEU A 1 123 ? 7.332 4.891 -5.634 1.00 98.81 123 LEU A CA 1
ATOM 949 C C . LEU A 1 123 ? 8.526 5.396 -6.458 1.00 98.81 123 LEU A C 1
ATOM 951 O O . LEU A 1 123 ? 8.540 6.532 -6.931 1.00 98.81 123 LEU A O 1
ATOM 955 N N . VAL A 1 124 ? 9.520 4.539 -6.657 1.00 98.75 124 VAL A N 1
ATOM 956 C CA . VAL A 1 124 ? 10.667 4.776 -7.539 1.00 98.75 124 VAL A CA 1
ATOM 957 C C . VAL A 1 124 ? 10.530 3.885 -8.766 1.00 98.75 124 VAL A C 1
ATOM 959 O O . VAL A 1 124 ? 10.332 2.678 -8.637 1.00 98.75 124 VAL A O 1
ATOM 962 N N . ILE A 1 125 ? 10.652 4.471 -9.956 1.00 98.75 125 ILE A N 1
ATOM 963 C CA . ILE A 1 125 ? 10.565 3.743 -11.225 1.00 98.75 125 ILE A CA 1
ATOM 964 C C . ILE A 1 125 ? 11.871 3.923 -11.991 1.00 98.75 125 ILE A C 1
ATOM 966 O O . ILE A 1 125 ? 12.184 5.024 -12.456 1.00 98.75 125 ILE A O 1
ATOM 970 N N . HIS A 1 126 ? 12.616 2.829 -12.141 1.00 98.25 126 HIS A N 1
ATOM 971 C CA . HIS A 1 126 ? 13.816 2.766 -12.972 1.00 98.25 126 HIS A CA 1
ATOM 972 C C . HIS A 1 126 ? 13.469 2.362 -14.401 1.00 98.25 126 HIS A C 1
ATOM 974 O O . HIS A 1 126 ? 12.628 1.492 -14.635 1.00 98.25 126 HIS A O 1
ATOM 980 N N . LYS A 1 127 ? 14.163 2.958 -15.374 1.00 97.25 127 LYS A N 1
ATOM 981 C CA . LYS A 1 127 ? 14.069 2.529 -16.775 1.00 97.25 127 LYS A CA 1
ATOM 982 C C . LYS A 1 127 ? 14.857 1.230 -16.988 1.00 97.25 127 LYS A C 1
ATOM 984 O O . LYS A 1 127 ? 16.011 1.137 -16.565 1.00 97.25 127 LYS A O 1
ATOM 989 N N . GLY A 1 128 ? 14.276 0.273 -17.702 1.00 96.31 128 GLY A N 1
ATOM 990 C CA . GLY A 1 128 ? 14.903 -1.003 -18.046 1.00 96.31 128 GLY A CA 1
ATOM 991 C C . GLY A 1 128 ? 14.495 -2.155 -17.123 1.00 96.31 128 GLY A C 1
ATOM 992 O O . GLY A 1 128 ? 13.420 -2.132 -16.524 1.00 96.31 128 GLY A O 1
ATOM 993 N N . GLY A 1 129 ? 15.387 -3.142 -16.979 1.00 94.31 129 GLY A N 1
ATOM 994 C CA . GLY A 1 129 ? 15.338 -4.154 -15.917 1.00 94.31 129 GLY A CA 1
ATOM 995 C C . GLY A 1 129 ? 14.315 -5.272 -16.115 1.00 94.31 129 GLY A C 1
ATOM 996 O O . GLY A 1 129 ? 13.609 -5.600 -15.171 1.00 94.31 129 GLY A O 1
ATOM 997 N N . GLU A 1 130 ? 14.227 -5.879 -17.302 1.00 92.69 130 GLU A N 1
ATOM 998 C CA . GLU A 1 130 ? 13.230 -6.923 -17.619 1.00 92.69 130 GLU A CA 1
ATOM 999 C C . GLU A 1 130 ? 13.198 -8.074 -16.593 1.00 92.69 130 GLU A C 1
ATOM 1001 O O . GLU A 1 130 ? 12.133 -8.440 -16.086 1.00 92.69 130 GLU A O 1
ATOM 1006 N N . ASP A 1 131 ? 14.368 -8.580 -16.196 1.00 92.31 131 ASP A N 1
ATOM 1007 C CA . ASP A 1 131 ? 14.511 -9.657 -15.207 1.00 92.31 131 ASP A CA 1
ATOM 1008 C C . ASP A 1 131 ? 14.724 -9.171 -13.771 1.00 92.31 131 ASP A C 1
ATOM 1010 O O . ASP A 1 131 ? 14.852 -9.975 -12.845 1.00 92.31 131 ASP A O 1
ATOM 1014 N N . THR A 1 132 ? 14.722 -7.858 -13.546 1.00 92.88 132 THR A N 1
ATOM 1015 C CA . THR A 1 132 ? 14.842 -7.296 -12.203 1.00 92.88 132 THR A CA 1
ATOM 1016 C C . THR A 1 132 ? 13.464 -7.228 -11.556 1.00 92.88 132 THR A C 1
ATOM 1018 O O . THR A 1 132 ? 12.579 -6.509 -12.013 1.00 92.88 132 THR A O 1
ATOM 1021 N N . THR A 1 133 ? 13.252 -8.009 -10.496 1.00 91.25 133 THR A N 1
ATOM 1022 C CA . THR A 1 133 ? 11.999 -7.951 -9.729 1.00 91.25 133 THR A CA 1
ATOM 1023 C C . THR A 1 133 ? 11.867 -6.623 -8.985 1.00 91.25 133 THR A C 1
ATOM 1025 O O . THR A 1 133 ? 12.869 -5.952 -8.731 1.00 91.25 133 THR A O 1
ATOM 1028 N N . GLY A 1 134 ? 10.644 -6.262 -8.598 1.00 92.19 134 GLY A N 1
ATOM 1029 C CA . GLY A 1 134 ? 10.426 -5.197 -7.624 1.00 92.19 134 GLY A CA 1
ATOM 1030 C C . GLY A 1 134 ? 11.152 -5.468 -6.304 1.00 92.19 134 GLY A C 1
ATOM 1031 O O . GLY A 1 134 ? 11.678 -6.564 -6.068 1.00 92.19 134 GLY A O 1
ATOM 1032 N N . PHE A 1 135 ? 11.299 -4.430 -5.495 1.00 95.31 135 PHE A N 1
ATOM 1033 C CA . PHE A 1 135 ? 11.611 -4.582 -4.079 1.00 95.31 135 PHE A CA 1
ATOM 1034 C C . PHE A 1 135 ? 11.112 -3.363 -3.317 1.00 95.31 135 PHE A C 1
ATOM 1036 O O . PHE A 1 135 ? 10.874 -2.303 -3.904 1.00 95.31 135 PHE A O 1
ATOM 1043 N N . SER A 1 136 ? 11.026 -3.505 -2.002 1.00 96.50 136 SER A N 1
ATOM 1044 C CA . SER A 1 136 ? 10.487 -2.475 -1.130 1.00 96.50 136 SER A CA 1
ATOM 1045 C C . SER A 1 136 ? 11.273 -2.358 0.170 1.00 96.50 136 SER A C 1
ATOM 1047 O O . SER A 1 136 ? 11.982 -3.274 0.584 1.00 96.50 136 SER A O 1
ATOM 1049 N N . ASP A 1 137 ? 11.123 -1.206 0.809 1.00 95.50 137 ASP A N 1
ATOM 1050 C CA . ASP A 1 137 ? 11.519 -0.930 2.192 1.00 95.50 137 ASP A CA 1
ATOM 1051 C C . ASP A 1 137 ? 10.400 -0.090 2.830 1.00 95.50 137 ASP A C 1
ATOM 1053 O O . ASP A 1 137 ? 9.424 0.256 2.164 1.00 95.50 137 ASP A O 1
ATOM 1057 N N . VAL A 1 138 ? 10.510 0.264 4.107 1.00 96.00 138 VAL A N 1
ATOM 1058 C CA . VAL A 1 138 ? 9.490 1.017 4.846 1.00 96.00 138 VAL A CA 1
ATOM 1059 C C . VAL A 1 138 ? 9.067 2.275 4.079 1.00 96.00 138 VAL A C 1
ATOM 1061 O O . VAL A 1 138 ? 9.822 3.240 3.946 1.00 96.00 138 VAL A O 1
ATOM 1064 N N . GLY A 1 139 ? 7.822 2.280 3.608 1.00 96.00 139 GLY A N 1
ATOM 1065 C CA . GLY A 1 139 ? 7.232 3.368 2.838 1.00 96.00 139 GLY A CA 1
ATOM 1066 C C . GLY A 1 139 ? 7.721 3.522 1.400 1.00 96.00 139 GLY A C 1
ATOM 1067 O O . GLY A 1 139 ? 7.322 4.493 0.758 1.00 96.00 139 GLY A O 1
ATOM 1068 N N . LEU A 1 140 ? 8.548 2.620 0.879 1.00 98.38 140 LEU A N 1
ATOM 1069 C CA . LEU A 1 140 ? 9.158 2.716 -0.443 1.00 98.38 140 LEU A CA 1
ATOM 1070 C C . LEU A 1 140 ? 8.885 1.461 -1.268 1.00 98.38 140 LEU A C 1
ATOM 1072 O O . LEU A 1 140 ? 9.196 0.360 -0.831 1.00 98.38 140 LEU A O 1
ATOM 1076 N N . ILE A 1 141 ? 8.424 1.659 -2.499 1.00 98.69 141 ILE A N 1
ATOM 1077 C CA . ILE A 1 141 ? 8.379 0.628 -3.539 1.00 98.69 141 ILE A CA 1
ATOM 1078 C C . ILE A 1 141 ? 9.335 1.028 -4.667 1.00 98.69 141 ILE A C 1
ATOM 1080 O O . ILE A 1 141 ? 9.367 2.194 -5.073 1.00 98.69 141 ILE A O 1
ATOM 1084 N N . VAL A 1 142 ? 10.089 0.070 -5.204 1.00 98.56 142 VAL A N 1
ATOM 1085 C CA . VAL A 1 142 ? 10.973 0.251 -6.362 1.00 98.56 142 VAL A CA 1
ATOM 1086 C C . VAL A 1 142 ? 10.590 -0.727 -7.468 1.00 98.56 142 VAL A C 1
ATOM 1088 O O . VAL A 1 142 ? 10.593 -1.941 -7.261 1.00 98.56 142 VAL A O 1
ATOM 1091 N N . LEU A 1 143 ? 10.293 -0.201 -8.658 1.00 98.50 143 LEU A N 1
ATOM 1092 C CA . LEU A 1 143 ? 9.893 -0.974 -9.836 1.00 98.50 143 LEU A CA 1
ATOM 1093 C C . LEU A 1 143 ? 10.757 -0.636 -11.057 1.00 98.50 143 LEU A C 1
ATOM 1095 O O . LEU A 1 143 ? 11.407 0.408 -11.125 1.00 98.50 143 LEU A O 1
ATOM 1099 N N . TYR A 1 144 ? 10.732 -1.540 -12.035 1.00 98.44 144 TYR A N 1
ATOM 1100 C CA . TYR A 1 144 ? 11.517 -1.480 -13.268 1.00 98.44 144 TYR A CA 1
ATOM 1101 C C . TYR A 1 144 ? 10.578 -1.520 -14.480 1.00 98.44 144 TYR A C 1
ATOM 1103 O O . TYR A 1 144 ? 9.689 -2.375 -14.542 1.00 98.44 144 TYR A O 1
ATOM 1111 N N . SER A 1 145 ? 10.745 -0.593 -15.428 1.00 98.31 145 SER A N 1
ATOM 1112 C CA . SER A 1 145 ? 9.783 -0.370 -16.521 1.00 98.31 145 SER A CA 1
ATOM 1113 C C . SER A 1 145 ? 9.571 -1.586 -17.420 1.00 98.31 145 SER A C 1
ATOM 1115 O O . SER A 1 145 ? 8.442 -1.853 -17.843 1.00 98.31 145 SER A O 1
ATOM 1117 N N . ASP A 1 146 ? 10.639 -2.335 -17.705 1.00 98.12 146 ASP A N 1
ATOM 1118 C CA . ASP A 1 146 ? 10.588 -3.482 -18.616 1.00 98.12 146 ASP A CA 1
ATOM 1119 C C . ASP A 1 146 ? 10.008 -4.703 -17.896 1.00 98.12 146 ASP A C 1
ATOM 1121 O O . ASP A 1 146 ? 9.182 -5.424 -18.460 1.00 98.12 146 ASP A O 1
ATOM 1125 N N . ASN A 1 147 ? 10.331 -4.878 -16.606 1.00 97.50 147 ASN A N 1
ATOM 1126 C CA . ASN A 1 147 ? 9.678 -5.883 -15.767 1.00 97.50 147 ASN A CA 1
ATOM 1127 C C . ASN A 1 147 ? 8.175 -5.621 -15.680 1.00 97.50 147 ASN A C 1
ATOM 1129 O O . ASN A 1 147 ? 7.384 -6.538 -15.876 1.00 97.50 147 ASN A O 1
ATOM 1133 N N . ALA A 1 148 ? 7.774 -4.366 -15.461 1.00 97.56 148 ALA A N 1
ATOM 1134 C CA . ALA A 1 148 ? 6.369 -3.987 -15.429 1.00 97.56 148 ALA A CA 1
ATOM 1135 C C . ALA A 1 148 ? 5.663 -4.275 -16.763 1.00 97.56 148 ALA A C 1
ATOM 1137 O O . ALA A 1 148 ? 4.492 -4.638 -16.763 1.00 97.56 148 ALA A O 1
ATOM 1138 N N . THR A 1 149 ? 6.354 -4.166 -17.904 1.00 98.00 149 THR A N 1
ATOM 1139 C CA . THR A 1 149 ? 5.784 -4.530 -19.215 1.00 98.00 149 THR A CA 1
ATOM 1140 C C . THR A 1 149 ? 5.499 -6.020 -19.286 1.00 98.00 149 THR A C 1
ATOM 1142 O O . THR A 1 149 ? 4.394 -6.407 -19.662 1.00 98.00 149 THR A O 1
ATOM 1145 N N . ARG A 1 150 ? 6.453 -6.848 -18.846 1.00 96.31 150 ARG A N 1
ATOM 1146 C CA . ARG A 1 150 ? 6.254 -8.295 -18.744 1.00 96.31 150 ARG A CA 1
ATOM 1147 C C . ARG A 1 150 ? 5.082 -8.636 -17.822 1.00 96.31 150 ARG A C 1
ATOM 1149 O O . ARG A 1 150 ? 4.218 -9.397 -18.232 1.00 96.31 150 ARG A O 1
ATOM 1156 N N . ARG A 1 151 ? 5.025 -8.029 -16.629 1.00 95.44 151 ARG A N 1
ATOM 1157 C CA . ARG A 1 151 ? 3.971 -8.273 -15.627 1.00 95.44 151 ARG A CA 1
ATOM 1158 C C . ARG A 1 151 ? 2.585 -7.856 -16.103 1.00 95.44 151 ARG A C 1
ATOM 1160 O O . ARG A 1 151 ? 1.624 -8.551 -15.823 1.00 95.44 151 ARG A O 1
ATOM 1167 N N . ILE A 1 152 ? 2.463 -6.763 -16.856 1.00 95.25 152 ILE A N 1
ATOM 1168 C CA . ILE A 1 152 ? 1.181 -6.398 -17.484 1.00 95.25 152 ILE A CA 1
ATOM 1169 C C . ILE A 1 152 ? 0.765 -7.464 -18.502 1.00 95.25 152 ILE A C 1
ATOM 1171 O O . ILE A 1 152 ? -0.400 -7.839 -18.547 1.00 95.25 152 ILE A O 1
ATOM 1175 N N . GLY A 1 153 ? 1.710 -7.971 -19.301 1.00 93.88 153 GLY A N 1
ATOM 1176 C CA . GLY A 1 153 ? 1.440 -9.020 -20.287 1.00 93.88 153 GLY A CA 1
ATOM 1177 C C . GLY A 1 153 ? 1.034 -10.368 -19.682 1.00 93.88 153 GLY A C 1
ATOM 1178 O O . GLY A 1 153 ? 0.435 -11.176 -20.387 1.00 93.88 153 GLY A O 1
ATOM 1179 N N . THR A 1 154 ? 1.347 -10.606 -18.406 1.00 92.56 154 THR A N 1
ATOM 1180 C CA . THR A 1 154 ? 0.981 -11.822 -17.665 1.00 92.56 154 THR A CA 1
ATOM 1181 C C . THR A 1 154 ? -0.116 -11.606 -16.625 1.00 92.56 154 THR A C 1
ATOM 1183 O O . THR A 1 154 ? -0.460 -12.561 -15.947 1.00 92.56 154 THR A O 1
ATOM 1186 N N . HIS A 1 155 ? -0.701 -10.404 -16.543 1.00 93.44 155 HIS A N 1
ATOM 1187 C CA . HIS A 1 155 ? -1.703 -10.035 -15.532 1.00 93.44 155 HIS A CA 1
ATOM 1188 C C . HIS A 1 155 ? -1.199 -10.122 -14.078 1.00 93.44 155 HIS A C 1
ATOM 1190 O O . HIS A 1 155 ? -1.965 -10.435 -13.186 1.00 93.44 155 HIS A O 1
ATOM 1196 N N . ASP A 1 156 ? 0.078 -9.802 -13.842 1.00 95.62 156 ASP A N 1
ATOM 1197 C CA . ASP A 1 156 ? 0.725 -9.926 -12.525 1.00 95.62 156 ASP A CA 1
ATOM 1198 C C . ASP A 1 156 ? 1.135 -8.574 -11.905 1.00 95.62 156 ASP A C 1
ATOM 1200 O O . ASP A 1 156 ? 1.807 -8.531 -10.863 1.00 95.62 156 ASP A O 1
ATOM 1204 N N . LEU A 1 157 ? 0.901 -7.441 -12.586 1.00 97.06 157 LEU A N 1
ATOM 1205 C CA . LEU A 1 157 ? 1.429 -6.152 -12.110 1.00 97.06 157 LEU A CA 1
ATOM 1206 C C . LEU A 1 157 ? 0.656 -5.642 -10.889 1.00 97.06 157 LEU A C 1
ATOM 1208 O O . LEU A 1 157 ? 1.268 -5.076 -9.984 1.00 97.06 157 LEU A O 1
ATOM 1212 N N . GLU A 1 158 ? -0.655 -5.839 -10.842 1.00 97.88 158 GLU A N 1
ATOM 1213 C CA . GLU A 1 158 ? -1.504 -5.499 -9.705 1.00 97.88 158 GLU A CA 1
ATOM 1214 C C . GLU A 1 158 ? -1.081 -6.265 -8.441 1.00 97.88 158 GLU A C 1
ATOM 1216 O O . GLU A 1 158 ? -0.876 -5.661 -7.386 1.00 97.88 158 GLU A O 1
ATOM 1221 N N . GLU A 1 159 ? -0.845 -7.567 -8.575 1.00 97.81 159 GLU A N 1
ATOM 1222 C CA . GLU A 1 159 ? -0.340 -8.479 -7.552 1.00 97.81 159 GLU A CA 1
ATOM 1223 C C . GLU A 1 159 ? 1.061 -8.082 -7.106 1.00 97.81 159 GLU A C 1
ATOM 1225 O O . GLU A 1 159 ? 1.342 -8.064 -5.908 1.00 97.81 159 GLU A O 1
ATOM 1230 N N . THR A 1 160 ? 1.929 -7.713 -8.056 1.00 97.56 160 THR A N 1
ATOM 1231 C CA . THR A 1 160 ? 3.266 -7.185 -7.750 1.00 97.56 160 THR A CA 1
ATOM 1232 C C . THR A 1 160 ? 3.141 -5.923 -6.898 1.00 97.56 160 THR A C 1
ATOM 1234 O O . THR A 1 160 ? 3.761 -5.827 -5.845 1.00 97.56 160 THR A O 1
ATOM 1237 N N . VAL A 1 161 ? 2.304 -4.963 -7.304 1.00 98.38 161 VAL A N 1
ATOM 1238 C CA . VAL A 1 161 ? 2.101 -3.713 -6.557 1.00 98.38 161 VAL A CA 1
ATOM 1239 C C . VAL A 1 161 ? 1.519 -3.988 -5.169 1.00 98.38 161 VAL A C 1
ATOM 1241 O O . VAL A 1 161 ? 1.966 -3.369 -4.203 1.00 98.38 161 VAL A O 1
ATOM 1244 N N . PHE A 1 162 ? 0.571 -4.917 -5.032 1.00 98.62 162 PHE A N 1
ATOM 1245 C CA . PHE A 1 162 ? 0.020 -5.302 -3.731 1.00 98.62 162 PHE A CA 1
ATOM 1246 C C . PHE A 1 162 ? 1.078 -5.947 -2.831 1.00 98.62 162 PHE A C 1
ATOM 1248 O O . PHE A 1 162 ? 1.239 -5.522 -1.687 1.00 98.62 162 PHE A O 1
ATOM 1255 N N . HIS A 1 163 ? 1.815 -6.930 -3.348 1.00 98.44 163 HIS A N 1
ATOM 1256 C CA . HIS A 1 163 ? 2.870 -7.641 -2.627 1.00 98.44 163 HIS A CA 1
ATOM 1257 C C . HIS A 1 163 ? 3.942 -6.667 -2.115 1.00 98.44 163 HIS A C 1
ATOM 1259 O O . HIS A 1 163 ? 4.215 -6.607 -0.917 1.00 98.44 163 HIS A O 1
ATOM 1265 N N . GLU A 1 164 ? 4.467 -5.814 -2.995 1.00 98.56 164 GLU A N 1
ATOM 1266 C CA . GLU A 1 164 ? 5.450 -4.785 -2.636 1.00 98.56 164 GLU A CA 1
ATOM 1267 C C . GLU A 1 164 ? 4.884 -3.763 -1.634 1.00 98.56 164 GLU A C 1
ATOM 1269 O O . GLU A 1 164 ? 5.571 -3.316 -0.716 1.00 98.56 164 GLU A O 1
ATOM 1274 N N . SER A 1 165 ? 3.590 -3.444 -1.727 1.00 98.62 165 SER A N 1
ATOM 1275 C CA . SER A 1 165 ? 2.940 -2.562 -0.753 1.00 98.62 165 SER A CA 1
ATOM 1276 C C . SER A 1 165 ? 2.855 -3.178 0.641 1.00 98.62 165 SER A C 1
ATOM 1278 O O . SER A 1 165 ? 2.917 -2.436 1.619 1.00 98.62 165 SER A O 1
ATOM 1280 N N . VAL A 1 166 ? 2.740 -4.505 0.769 1.00 98.69 166 VAL A N 1
ATOM 1281 C CA . VAL A 1 166 ? 2.788 -5.178 2.080 1.00 98.69 166 VAL A CA 1
ATOM 1282 C C . VAL A 1 166 ? 4.159 -4.987 2.722 1.00 98.69 166 VAL A C 1
ATOM 1284 O O . VAL A 1 166 ? 4.232 -4.596 3.891 1.00 98.69 166 VAL A O 1
ATOM 1287 N N . HIS A 1 167 ? 5.235 -5.147 1.952 1.00 98.56 167 HIS A N 1
ATOM 1288 C CA . HIS A 1 167 ? 6.584 -4.853 2.433 1.00 98.56 167 HIS A CA 1
ATOM 1289 C C . HIS A 1 167 ? 6.761 -3.387 2.825 1.00 98.56 167 HIS A C 1
ATOM 1291 O O . HIS A 1 167 ? 7.317 -3.081 3.879 1.00 98.56 167 HIS A O 1
ATOM 1297 N N . ALA A 1 168 ? 6.249 -2.462 2.016 1.00 98.19 168 ALA A N 1
ATOM 1298 C CA . ALA A 1 168 ? 6.386 -1.044 2.311 1.00 98.19 168 ALA A CA 1
ATOM 1299 C C . ALA A 1 168 ? 5.584 -0.611 3.550 1.00 98.19 168 ALA A C 1
ATOM 1301 O O . ALA A 1 168 ? 6.079 0.160 4.376 1.00 98.19 168 ALA A O 1
ATOM 1302 N N . ALA A 1 169 ? 4.352 -1.097 3.692 1.00 97.19 169 ALA A N 1
ATOM 1303 C CA . ALA A 1 169 ? 3.393 -0.571 4.658 1.00 97.19 169 ALA A CA 1
ATOM 1304 C C . ALA A 1 169 ? 3.312 -1.368 5.964 1.00 97.19 169 ALA A C 1
ATOM 1306 O O . ALA A 1 169 ? 3.097 -0.781 7.024 1.00 97.19 169 ALA A O 1
ATOM 1307 N N . TRP A 1 170 ? 3.420 -2.694 5.903 1.00 97.94 170 TRP A N 1
ATOM 1308 C CA . TRP A 1 170 ? 3.017 -3.579 7.001 1.00 97.94 170 TRP A CA 1
ATOM 1309 C C . TRP A 1 170 ? 4.174 -4.309 7.655 1.00 97.94 170 TRP A C 1
ATOM 1311 O O . TRP A 1 170 ? 4.101 -4.622 8.842 1.00 97.94 170 TRP A O 1
ATOM 1321 N N . ASP A 1 171 ? 5.259 -4.543 6.928 1.00 96.94 171 ASP A N 1
ATOM 1322 C CA . ASP A 1 171 ? 6.376 -5.328 7.435 1.00 96.94 171 ASP A CA 1
ATOM 1323 C C . ASP A 1 171 ? 6.942 -4.795 8.751 1.00 96.94 171 ASP A C 1
ATOM 1325 O O . ASP A 1 171 ? 7.123 -5.562 9.696 1.00 96.94 171 ASP A O 1
ATOM 1329 N N . LYS A 1 172 ? 7.175 -3.480 8.843 1.00 95.38 172 LYS A N 1
ATOM 1330 C CA . LYS A 1 172 ? 7.741 -2.852 10.047 1.00 95.38 172 LYS A CA 1
ATOM 1331 C C . LYS A 1 172 ? 6.920 -3.138 11.306 1.00 95.38 172 LYS A C 1
ATOM 1333 O O . LYS A 1 172 ? 7.490 -3.278 12.384 1.00 95.38 172 LYS A O 1
ATOM 1338 N N . GLU A 1 173 ? 5.597 -3.173 11.183 1.00 94.31 173 GLU A N 1
ATOM 1339 C CA . GLU A 1 173 ? 4.695 -3.349 12.321 1.00 94.31 173 GLU A CA 1
ATOM 1340 C C . GLU A 1 173 ? 4.349 -4.821 12.566 1.00 94.31 173 GLU A C 1
ATOM 1342 O O . GLU A 1 173 ? 4.205 -5.245 13.712 1.00 94.31 173 GLU A O 1
ATOM 1347 N N . HIS A 1 174 ? 4.203 -5.608 11.500 1.00 96.69 174 HIS A N 1
ATOM 1348 C CA . HIS A 1 174 ? 3.526 -6.899 11.565 1.00 96.69 174 HIS A CA 1
ATOM 1349 C C . HIS A 1 174 ? 4.448 -8.100 11.359 1.00 96.69 174 HIS A C 1
ATOM 1351 O O . HIS A 1 174 ? 4.267 -9.091 12.065 1.00 96.69 174 HIS A O 1
ATOM 1357 N N . ARG A 1 175 ? 5.449 -8.031 10.473 1.00 95.81 175 ARG A N 1
ATOM 1358 C CA . ARG A 1 175 ? 6.268 -9.193 10.055 1.00 95.81 175 ARG A CA 1
ATOM 1359 C C . ARG A 1 175 ? 6.997 -9.887 11.205 1.00 95.81 175 ARG A C 1
ATOM 1361 O O . ARG A 1 175 ? 7.151 -11.103 11.190 1.00 95.81 175 ARG A O 1
ATOM 1368 N N . GLU A 1 176 ? 7.409 -9.131 12.218 1.00 96.00 176 GLU A N 1
ATOM 1369 C CA . GLU A 1 176 ? 8.061 -9.663 13.426 1.00 96.00 176 GLU A CA 1
ATOM 1370 C C . GLU A 1 176 ? 7.171 -9.570 14.676 1.00 96.00 176 GLU A C 1
ATOM 1372 O O . GLU A 1 176 ? 7.612 -9.852 15.792 1.00 96.00 176 GLU A O 1
ATOM 1377 N N . SER A 1 177 ? 5.902 -9.183 14.512 1.00 97.31 177 SER A N 1
ATOM 1378 C CA . SER A 1 177 ? 4.978 -9.058 15.637 1.00 97.31 177 SER A CA 1
ATOM 1379 C C . SER A 1 177 ? 4.687 -10.426 16.271 1.00 97.31 177 SER A C 1
ATOM 1381 O O . SER A 1 177 ? 4.544 -11.425 15.555 1.00 97.31 177 SER A O 1
ATOM 1383 N N . PRO A 1 178 ? 4.517 -10.505 17.607 1.00 97.69 178 PRO A N 1
ATOM 1384 C CA . PRO A 1 178 ? 4.150 -11.757 18.267 1.00 97.69 178 PRO A CA 1
ATOM 1385 C C . PRO A 1 178 ? 2.871 -12.384 17.701 1.00 97.69 178 PRO A C 1
ATOM 1387 O O . PRO A 1 178 ? 2.783 -13.603 17.588 1.00 97.69 178 PRO A O 1
ATOM 1390 N N . THR A 1 179 ? 1.898 -11.559 17.307 1.00 96.94 179 THR A N 1
ATOM 1391 C CA . THR A 1 179 ? 0.618 -12.004 16.742 1.00 96.94 179 THR A CA 1
ATOM 1392 C C . THR A 1 179 ? 0.776 -12.640 15.361 1.00 96.94 179 THR A C 1
ATOM 1394 O O . THR A 1 179 ? 0.131 -13.656 15.100 1.00 96.94 179 THR A O 1
ATOM 1397 N N . TRP A 1 180 ? 1.642 -12.100 14.496 1.00 98.06 180 TRP A N 1
ATOM 1398 C CA . TRP A 1 180 ? 1.950 -12.708 13.198 1.00 98.06 180 TRP A CA 1
ATOM 1399 C C . TRP A 1 180 ? 2.754 -14.001 13.347 1.00 98.06 180 TRP A C 1
ATOM 1401 O O . TRP A 1 180 ? 2.387 -15.029 12.781 1.00 98.06 180 TRP A O 1
ATOM 1411 N N . LEU A 1 181 ? 3.814 -13.983 14.162 1.00 97.88 181 LEU A N 1
ATOM 1412 C CA . LEU A 1 181 ? 4.660 -15.158 14.386 1.00 97.88 181 LEU A CA 1
ATOM 1413 C C . LEU A 1 181 ? 3.873 -16.313 15.024 1.00 97.88 181 LEU A C 1
ATOM 1415 O O . LEU A 1 181 ? 4.087 -17.478 14.687 1.00 97.88 181 LEU A O 1
ATOM 1419 N N . GLU A 1 182 ? 2.925 -16.009 15.916 1.00 98.00 182 GLU A N 1
ATOM 1420 C CA . GLU A 1 182 ? 2.007 -17.008 16.462 1.00 98.00 182 GLU A CA 1
ATOM 1421 C C . GLU A 1 182 ? 1.061 -17.565 15.386 1.00 98.00 182 GLU A C 1
ATOM 1423 O O . GLU A 1 182 ? 0.819 -18.772 15.371 1.00 98.00 182 GLU A O 1
ATOM 1428 N N . ALA A 1 183 ? 0.550 -16.728 14.475 1.00 98.00 183 ALA A N 1
ATOM 1429 C CA . ALA A 1 183 ? -0.284 -17.177 13.360 1.00 98.00 183 ALA A CA 1
ATOM 1430 C C . ALA A 1 183 ? 0.490 -18.106 12.410 1.00 98.00 183 ALA A C 1
ATOM 1432 O O . ALA A 1 183 ? 0.038 -19.221 12.148 1.00 98.00 183 ALA A O 1
ATOM 1433 N N . GLN A 1 184 ? 1.694 -17.706 11.988 1.00 97.25 184 GLN A N 1
ATOM 1434 C CA . GLN A 1 184 ? 2.583 -18.536 11.168 1.00 97.25 184 GLN A CA 1
ATOM 1435 C C . GLN A 1 184 ? 2.872 -19.886 11.851 1.00 97.25 184 GLN A C 1
ATOM 1437 O O . GLN A 1 184 ? 2.742 -20.942 11.229 1.00 97.25 184 GLN A O 1
ATOM 1442 N N . LYS A 1 185 ? 3.185 -19.876 13.157 1.00 96.50 185 LYS A N 1
ATOM 1443 C CA . LYS A 1 185 ? 3.434 -21.098 13.940 1.00 96.50 185 LYS A CA 1
ATOM 1444 C C . LYS A 1 185 ? 2.198 -21.998 14.065 1.00 96.50 185 LYS A C 1
ATOM 1446 O O . LYS A 1 185 ? 2.350 -23.216 14.064 1.00 96.50 185 LYS A O 1
ATOM 1451 N N . LYS A 1 186 ? 1.000 -21.424 14.222 1.00 96.69 186 LYS A N 1
ATOM 1452 C CA . LYS A 1 186 ? -0.263 -22.180 14.325 1.00 96.69 186 LYS A CA 1
ATOM 1453 C C . LYS A 1 186 ? -0.621 -22.890 13.023 1.00 96.69 186 LYS A C 1
ATOM 1455 O O . LYS A 1 186 ? -1.141 -24.000 13.086 1.00 96.69 186 LYS A O 1
ATOM 1460 N N . ASP A 1 187 ? -0.341 -22.262 11.886 1.00 96.62 187 ASP A N 1
ATOM 1461 C CA . ASP A 1 187 ? -0.607 -22.843 10.568 1.00 96.62 187 ASP A CA 1
ATOM 1462 C C . ASP A 1 187 ? 0.363 -23.988 10.241 1.00 96.62 187 ASP A C 1
ATOM 1464 O O . ASP A 1 187 ? -0.053 -25.027 9.731 1.00 96.62 187 ASP A O 1
ATOM 1468 N N . GLY A 1 188 ? 1.652 -23.823 10.563 1.00 87.56 188 GLY A N 1
ATOM 1469 C CA . GLY A 1 188 ? 2.661 -24.888 10.475 1.00 87.56 188 GLY A CA 1
ATOM 1470 C C . GLY A 1 188 ? 3.032 -25.360 9.059 1.00 87.56 188 GLY A C 1
ATOM 1471 O O . GLY A 1 188 ? 3.896 -26.219 8.930 1.00 87.56 188 GLY A O 1
ATOM 1472 N N . CYS A 1 189 ? 2.425 -24.798 8.013 1.00 92.19 189 CYS A N 1
ATOM 1473 C CA . CYS A 1 189 ? 2.745 -25.022 6.597 1.00 92.19 189 CYS A CA 1
ATOM 1474 C C . CYS A 1 189 ? 2.764 -23.678 5.851 1.00 92.19 189 CYS A C 1
ATOM 1476 O O . CYS A 1 189 ? 2.516 -22.649 6.466 1.00 92.19 189 CYS A O 1
ATOM 1478 N N . PHE A 1 190 ? 3.056 -23.641 4.551 1.00 95.88 190 PHE A N 1
ATOM 1479 C CA . PHE A 1 190 ? 3.087 -22.405 3.753 1.00 95.88 190 PHE A CA 1
ATOM 1480 C C . PHE A 1 190 ? 2.258 -22.570 2.481 1.00 95.88 190 PHE A C 1
ATOM 1482 O O . PHE A 1 190 ? 2.266 -23.637 1.876 1.00 95.88 190 PHE A O 1
ATOM 1489 N N . VAL A 1 191 ? 1.566 -21.513 2.039 1.00 95.50 191 VAL A N 1
ATOM 1490 C CA . VAL A 1 191 ? 0.814 -21.567 0.769 1.00 95.50 191 VAL A CA 1
ATOM 1491 C C . VAL A 1 191 ? 1.751 -21.595 -0.431 1.00 95.50 191 VAL A C 1
ATOM 1493 O O . VAL A 1 191 ? 1.443 -22.264 -1.417 1.00 95.50 191 VAL A O 1
ATOM 1496 N N . THR A 1 192 ? 2.889 -20.901 -0.348 1.00 97.69 192 THR A N 1
ATOM 1497 C CA . THR A 1 192 ? 3.842 -20.796 -1.454 1.00 97.69 192 THR A CA 1
ATOM 1498 C C . THR A 1 192 ? 5.236 -21.290 -1.088 1.00 97.69 192 THR A C 1
ATOM 1500 O O . THR A 1 192 ? 5.680 -21.202 0.061 1.00 97.69 192 THR A O 1
ATOM 1503 N N . GLU A 1 193 ? 5.955 -21.825 -2.077 1.00 97.25 193 GLU A N 1
ATOM 1504 C CA . GLU A 1 193 ? 7.360 -22.197 -1.906 1.00 97.25 193 GLU A CA 1
ATOM 1505 C C . GLU A 1 193 ? 8.231 -20.991 -1.558 1.00 97.25 193 GLU A C 1
ATOM 1507 O O . GLU A 1 193 ? 9.184 -21.133 -0.789 1.00 97.25 193 GLU A O 1
ATOM 1512 N N . TYR A 1 194 ? 7.927 -19.824 -2.130 1.00 97.19 194 TYR A N 1
ATOM 1513 C CA . TYR A 1 194 ? 8.675 -18.597 -1.888 1.00 97.19 194 TYR A CA 1
ATOM 1514 C C . TYR A 1 194 ? 8.577 -18.154 -0.424 1.00 97.19 194 TYR A C 1
ATOM 1516 O O . TYR A 1 194 ? 9.609 -17.939 0.217 1.00 97.19 194 TYR A O 1
ATOM 1524 N N . ALA A 1 195 ? 7.366 -18.164 0.142 1.00 97.31 195 ALA A N 1
ATOM 1525 C CA . ALA A 1 195 ? 7.142 -17.925 1.564 1.00 97.31 195 ALA A CA 1
ATOM 1526 C C . ALA A 1 195 ? 7.869 -18.953 2.443 1.00 97.31 195 ALA A C 1
ATOM 1528 O O . ALA A 1 195 ? 8.548 -18.582 3.398 1.00 97.31 195 ALA A O 1
ATOM 1529 N N . ARG A 1 196 ? 7.809 -20.246 2.088 1.00 96.75 196 ARG A N 1
ATOM 1530 C CA . ARG A 1 196 ? 8.493 -21.313 2.841 1.00 96.75 196 ARG A CA 1
ATOM 1531 C C . ARG A 1 196 ? 10.013 -21.144 2.868 1.00 96.75 196 ARG A C 1
ATOM 1533 O O . ARG A 1 196 ? 10.641 -21.416 3.888 1.00 96.75 196 ARG A O 1
ATOM 1540 N N . LYS A 1 197 ? 10.616 -20.724 1.749 1.00 97.12 197 LYS A N 1
ATOM 1541 C CA . LYS A 1 197 ? 12.068 -20.485 1.642 1.00 97.12 197 LYS A CA 1
ATOM 1542 C C . LYS A 1 197 ? 12.494 -19.223 2.396 1.00 97.12 197 LYS A C 1
ATOM 1544 O O . LYS A 1 197 ? 13.605 -19.186 2.917 1.00 97.12 197 LYS A O 1
ATOM 1549 N N . ASN A 1 198 ? 11.610 -18.229 2.491 1.00 96.81 198 ASN A N 1
ATOM 1550 C CA . ASN A 1 198 ? 11.893 -16.920 3.077 1.00 96.81 198 ASN A CA 1
ATOM 1551 C C . ASN A 1 198 ? 10.852 -16.519 4.146 1.00 96.81 198 ASN A C 1
ATOM 1553 O O . ASN A 1 198 ? 10.269 -15.436 4.066 1.00 96.81 198 ASN A O 1
ATOM 1557 N N . PRO A 1 199 ? 10.623 -17.330 5.195 1.00 95.69 199 PRO A N 1
ATOM 1558 C CA . PRO A 1 199 ? 9.454 -17.188 6.070 1.00 95.69 199 PRO A CA 1
ATOM 1559 C C . PRO A 1 199 ? 9.459 -15.912 6.916 1.00 95.69 199 PRO A C 1
ATOM 1561 O O . PRO A 1 199 ? 8.417 -15.474 7.397 1.00 95.69 199 PRO A O 1
ATOM 1564 N N . LYS A 1 200 ? 10.639 -15.313 7.107 1.00 94.31 200 LYS A N 1
ATOM 1565 C CA . LYS A 1 200 ? 10.812 -14.051 7.834 1.00 94.31 200 LYS A CA 1
ATOM 1566 C C . LYS A 1 200 ? 10.682 -12.813 6.957 1.00 94.31 200 LYS A C 1
ATOM 1568 O O . LYS A 1 200 ? 10.605 -11.734 7.523 1.00 94.31 200 LYS A O 1
ATOM 1573 N N . GLY A 1 201 ? 10.765 -12.955 5.635 1.00 94.62 201 GLY A N 1
ATOM 1574 C CA . GLY A 1 201 ? 10.741 -11.840 4.687 1.00 94.62 201 GLY A CA 1
ATOM 1575 C C . GLY A 1 201 ? 9.447 -11.807 3.889 1.00 94.62 201 GLY A C 1
ATOM 1576 O O . GLY A 1 201 ? 8.784 -10.787 3.862 1.00 94.62 201 GLY A O 1
ATOM 1577 N N . GLU A 1 202 ? 9.060 -12.947 3.321 1.00 97.94 202 GLU A N 1
ATOM 1578 C CA . GLU A 1 202 ? 8.077 -13.021 2.232 1.00 97.94 202 GLU A CA 1
ATOM 1579 C C . GLU A 1 202 ? 6.709 -13.536 2.673 1.00 97.94 202 GLU A C 1
ATOM 1581 O O . GLU A 1 202 ? 5.702 -13.291 2.019 1.00 97.94 202 GLU A O 1
ATOM 1586 N N . ASP A 1 203 ? 6.640 -14.255 3.797 1.00 98.19 203 ASP A N 1
ATOM 1587 C CA . ASP A 1 203 ? 5.415 -14.966 4.171 1.00 98.19 203 ASP A CA 1
ATOM 1588 C C . ASP A 1 203 ? 4.212 -14.041 4.385 1.00 98.19 203 ASP A C 1
ATOM 1590 O O . ASP A 1 203 ? 3.089 -14.414 4.045 1.00 98.19 203 ASP A O 1
ATOM 1594 N N . LEU A 1 204 ? 4.428 -12.834 4.919 1.00 98.62 204 LEU A N 1
ATOM 1595 C CA . LEU A 1 204 ? 3.350 -11.864 5.112 1.00 98.62 204 LEU A CA 1
ATOM 1596 C C . LEU A 1 204 ? 2.806 -11.360 3.771 1.00 98.62 204 LEU A C 1
ATOM 1598 O O . LEU A 1 204 ? 1.596 -11.425 3.565 1.00 98.62 204 LEU A O 1
ATOM 1602 N N . ALA A 1 205 ? 3.673 -10.919 2.857 1.00 98.38 205 ALA A N 1
ATOM 1603 C CA . ALA A 1 205 ? 3.277 -10.424 1.537 1.00 98.38 205 ALA A CA 1
ATOM 1604 C C . ALA A 1 205 ? 2.611 -11.514 0.687 1.00 98.38 205 ALA A C 1
ATOM 1606 O O . ALA A 1 205 ? 1.528 -11.304 0.135 1.00 98.38 205 ALA A O 1
ATOM 1607 N N . GLU A 1 206 ? 3.192 -12.715 0.672 1.00 98.31 206 GLU A N 1
ATOM 1608 C CA . GLU A 1 206 ? 2.649 -13.869 -0.044 1.00 98.31 206 GLU A CA 1
ATOM 1609 C C . GLU A 1 206 ? 1.281 -14.287 0.514 1.00 98.31 206 GLU A C 1
ATOM 1611 O O . GLU A 1 206 ? 0.329 -14.473 -0.243 1.00 98.31 206 GLU A O 1
ATOM 1616 N N . SER A 1 207 ? 1.142 -14.395 1.841 1.00 98.44 207 SER A N 1
ATOM 1617 C CA . SER A 1 207 ? -0.124 -14.800 2.473 1.00 98.44 207 SER A CA 1
ATOM 1618 C C . SER A 1 207 ? -1.212 -13.736 2.355 1.00 98.44 207 SER A C 1
ATOM 1620 O O . SER A 1 207 ? -2.390 -14.079 2.225 1.00 98.44 207 SER A O 1
ATOM 1622 N N . ALA A 1 208 ? -0.840 -12.454 2.424 1.00 98.50 208 ALA A N 1
ATOM 1623 C CA . ALA A 1 208 ? -1.782 -11.342 2.406 1.00 98.50 208 ALA A CA 1
ATOM 1624 C C . ALA A 1 208 ? -2.583 -11.282 1.106 1.00 98.50 208 ALA A C 1
ATOM 1626 O O . ALA A 1 208 ? -3.780 -11.016 1.169 1.00 98.50 208 ALA A O 1
ATOM 1627 N N . LEU A 1 209 ? -1.974 -11.591 -0.042 1.00 97.81 209 LEU A N 1
ATOM 1628 C CA . LEU A 1 209 ? -2.660 -11.583 -1.336 1.00 97.81 209 LEU A CA 1
ATOM 1629 C C . LEU A 1 209 ? -3.756 -12.665 -1.417 1.00 97.81 209 LEU A C 1
ATOM 1631 O O . LEU A 1 209 ? -4.902 -12.381 -1.780 1.00 97.81 209 LEU A O 1
ATOM 1635 N N . PHE A 1 210 ? -3.442 -13.894 -0.982 1.00 98.44 210 PHE A N 1
ATOM 1636 C CA . PHE A 1 210 ? -4.434 -14.973 -0.893 1.00 98.44 210 PHE A CA 1
ATOM 1637 C C . PHE A 1 210 ? -5.540 -14.643 0.109 1.00 98.44 210 PHE A C 1
ATOM 1639 O O . PHE A 1 210 ? -6.719 -14.833 -0.187 1.00 98.44 210 PHE A O 1
ATOM 1646 N N . ALA A 1 211 ? -5.177 -14.156 1.297 1.00 98.31 211 ALA A N 1
ATOM 1647 C CA . ALA A 1 211 ? -6.144 -13.829 2.336 1.00 98.31 211 ALA A CA 1
ATOM 1648 C C . ALA A 1 211 ? -7.064 -12.672 1.919 1.00 98.31 211 ALA A C 1
ATOM 1650 O O . ALA A 1 211 ? -8.277 -12.798 2.057 1.00 98.31 211 ALA A O 1
ATOM 1651 N N . TYR A 1 212 ? -6.513 -11.597 1.346 1.00 98.31 212 TYR A N 1
ATOM 1652 C CA . TYR A 1 212 ? -7.276 -10.486 0.772 1.00 98.31 212 TYR A CA 1
ATOM 1653 C C . TYR A 1 212 ? -8.333 -10.993 -0.209 1.00 98.31 212 TYR A C 1
ATOM 1655 O O . TYR A 1 212 ? -9.518 -10.693 -0.062 1.00 98.31 212 TYR A O 1
ATOM 1663 N N . THR A 1 213 ? -7.915 -11.837 -1.148 1.00 97.69 213 THR A N 1
ATOM 1664 C CA . THR A 1 213 ? -8.801 -12.362 -2.188 1.00 97.69 213 THR A CA 1
ATOM 1665 C C . THR A 1 213 ? -9.858 -13.289 -1.602 1.00 97.69 213 THR A C 1
ATOM 1667 O O . THR A 1 213 ? -11.030 -13.160 -1.923 1.00 97.69 213 THR A O 1
ATOM 1670 N N . LEU A 1 214 ? -9.508 -14.167 -0.658 1.00 98.06 214 LEU A N 1
ATOM 1671 C CA . LEU A 1 214 ? -10.487 -15.035 0.008 1.00 98.06 214 LEU A CA 1
ATOM 1672 C C . LEU A 1 214 ? -11.530 -14.279 0.842 1.00 98.06 214 LEU A C 1
ATOM 1674 O O . LEU A 1 214 ? -12.606 -14.837 1.082 1.00 98.06 214 LEU A O 1
ATOM 1678 N N . VAL A 1 215 ? -11.196 -13.080 1.322 1.00 96.50 215 VAL A N 1
ATOM 1679 C CA . VAL A 1 215 ? -12.067 -12.245 2.160 1.00 96.50 215 VAL A CA 1
ATOM 1680 C C . VAL A 1 215 ? -12.955 -11.334 1.311 1.00 96.50 215 VAL A C 1
ATOM 1682 O O . VAL A 1 215 ? -14.147 -11.227 1.593 1.00 96.50 215 VAL A O 1
ATOM 1685 N N . HIS A 1 216 ? -12.399 -10.695 0.279 1.00 96.06 216 HIS A N 1
ATOM 1686 C CA . HIS A 1 216 ? -13.088 -9.645 -0.487 1.00 96.06 216 HIS A CA 1
ATOM 1687 C C . HIS A 1 216 ? -13.562 -10.094 -1.869 1.00 96.06 216 HIS A C 1
ATOM 1689 O O . HIS A 1 216 ? -14.552 -9.563 -2.366 1.00 96.06 216 HIS A O 1
ATOM 1695 N N . HIS A 1 217 ? -12.900 -11.091 -2.455 1.00 96.44 217 HIS A N 1
ATOM 1696 C CA . HIS A 1 217 ? -13.161 -11.587 -3.808 1.00 96.44 217 HIS A CA 1
ATOM 1697 C C . HIS A 1 217 ? -13.090 -13.124 -3.899 1.00 96.44 217 HIS A C 1
ATOM 1699 O O . HIS A 1 217 ? -12.353 -13.676 -4.727 1.00 96.44 217 HIS A O 1
ATOM 1705 N N . PRO A 1 218 ? -13.796 -13.866 -3.019 1.00 96.06 218 PRO A N 1
ATOM 1706 C CA . PRO A 1 218 ? -13.663 -15.319 -2.932 1.00 96.06 218 PRO A CA 1
ATOM 1707 C C . PRO A 1 218 ? -14.023 -16.046 -4.234 1.00 96.06 218 PRO A C 1
ATOM 1709 O O . PRO A 1 218 ? -13.619 -17.191 -4.415 1.00 96.06 218 PRO A O 1
ATOM 1712 N N . GLU A 1 219 ? -14.777 -15.408 -5.129 1.00 95.75 219 GLU A N 1
ATOM 1713 C CA . GLU A 1 219 ? -15.129 -15.912 -6.455 1.00 95.75 219 GLU A CA 1
ATOM 1714 C C . GLU A 1 219 ? -13.938 -16.040 -7.417 1.00 95.75 219 GLU A C 1
ATOM 1716 O O . GLU A 1 219 ? -14.037 -16.803 -8.377 1.00 95.75 219 GLU A O 1
ATOM 1721 N N . ARG A 1 220 ? -12.820 -15.344 -7.159 1.00 96.00 220 ARG A N 1
ATOM 1722 C CA . ARG A 1 220 ? -11.611 -15.371 -8.010 1.00 96.00 220 ARG A CA 1
ATOM 1723 C C . ARG A 1 220 ? -10.748 -16.606 -7.799 1.00 96.00 220 ARG A C 1
ATOM 1725 O O . ARG A 1 220 ? -9.905 -16.924 -8.629 1.00 96.00 220 ARG A O 1
ATOM 1732 N N . ILE A 1 221 ? -10.966 -17.321 -6.697 1.00 96.38 221 ILE A N 1
ATOM 1733 C CA . ILE A 1 221 ? -10.236 -18.545 -6.375 1.00 96.38 221 ILE A CA 1
ATOM 1734 C C . ILE A 1 221 ? -11.212 -19.724 -6.501 1.00 96.38 221 ILE A C 1
ATOM 1736 O O . ILE A 1 221 ? -12.226 -19.751 -5.795 1.00 96.38 221 ILE A O 1
ATOM 1740 N N . PRO A 1 222 ? -10.923 -20.734 -7.347 1.00 96.12 222 PRO A N 1
ATOM 1741 C CA . PRO A 1 222 ? -11.732 -21.945 -7.439 1.00 96.12 222 PRO A CA 1
ATOM 1742 C C . PRO A 1 222 ? -11.980 -22.566 -6.061 1.00 96.12 222 PRO A C 1
ATOM 1744 O O . PRO A 1 222 ? -11.096 -22.584 -5.202 1.00 96.12 222 PRO A O 1
ATOM 1747 N N . LYS A 1 223 ? -13.195 -23.075 -5.824 1.00 96.25 223 LYS A N 1
ATOM 1748 C CA . LYS A 1 223 ? -13.643 -23.483 -4.479 1.00 96.25 223 LYS A CA 1
ATOM 1749 C C . LYS A 1 223 ? -12.709 -24.494 -3.809 1.00 96.25 223 LYS A C 1
ATOM 1751 O O . LYS A 1 223 ? -12.413 -24.352 -2.626 1.00 96.25 223 LYS A O 1
ATOM 1756 N N . ASP A 1 224 ? -12.227 -25.483 -4.554 1.00 95.81 224 ASP A N 1
ATOM 1757 C CA . ASP A 1 224 ? -11.311 -26.511 -4.058 1.00 95.81 224 ASP A CA 1
ATOM 1758 C C . ASP A 1 224 ? -9.945 -25.921 -3.659 1.00 95.81 224 ASP A C 1
ATOM 1760 O O . ASP A 1 224 ? -9.406 -26.256 -2.600 1.00 95.81 224 ASP A O 1
ATOM 1764 N N . HIS A 1 225 ? -9.423 -24.975 -4.443 1.00 96.44 225 HIS A N 1
ATOM 1765 C CA . HIS A 1 225 ? -8.215 -24.224 -4.110 1.00 96.44 225 HIS A CA 1
ATOM 1766 C C . HIS A 1 225 ? -8.430 -23.334 -2.882 1.00 96.44 225 HIS A C 1
ATOM 1768 O O . HIS A 1 225 ? -7.611 -23.350 -1.962 1.00 96.44 225 HIS A O 1
ATOM 1774 N N . ALA A 1 226 ? -9.555 -22.621 -2.813 1.00 97.44 226 ALA A N 1
ATOM 1775 C CA . ALA A 1 226 ? -9.910 -21.774 -1.680 1.00 97.44 226 ALA A CA 1
ATOM 1776 C C . ALA A 1 226 ? -10.006 -22.582 -0.375 1.00 97.44 226 ALA A C 1
ATOM 1778 O O . ALA A 1 226 ? -9.520 -22.151 0.670 1.0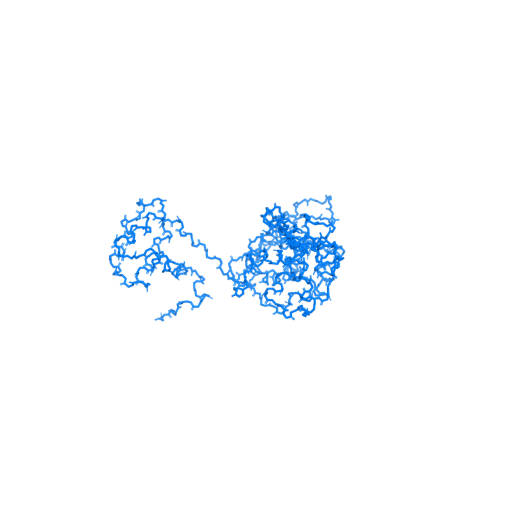0 97.44 226 ALA A O 1
ATOM 1779 N N . GLU A 1 227 ? -10.590 -23.779 -0.422 1.00 96.56 227 GLU A N 1
ATOM 1780 C CA . GLU A 1 227 ? -10.626 -24.697 0.714 1.00 96.56 227 GLU A CA 1
ATOM 1781 C C . GLU A 1 227 ? -9.236 -25.204 1.119 1.00 96.56 227 GLU A C 1
ATOM 1783 O O . GLU A 1 227 ? -8.940 -25.278 2.313 1.00 96.56 227 GLU A O 1
ATOM 1788 N N . ARG A 1 228 ? -8.368 -25.542 0.155 1.00 95.69 228 ARG A N 1
ATOM 1789 C CA . ARG A 1 228 ? -6.980 -25.954 0.433 1.00 95.69 228 ARG A CA 1
ATOM 1790 C C . ARG A 1 228 ? -6.193 -24.829 1.098 1.00 95.69 228 ARG A C 1
ATOM 1792 O O . ARG A 1 228 ? -5.557 -25.074 2.118 1.00 95.69 228 ARG A O 1
ATOM 1799 N N . ILE A 1 229 ? -6.310 -23.600 0.596 1.00 97.00 229 ILE A N 1
ATOM 1800 C CA . ILE A 1 229 ? -5.655 -22.421 1.179 1.00 97.00 229 ILE A CA 1
ATOM 1801 C C . ILE A 1 229 ? -6.183 -22.154 2.598 1.00 97.00 229 ILE A C 1
ATOM 1803 O O . ILE A 1 229 ? -5.388 -22.004 3.523 1.00 97.00 229 ILE A O 1
ATOM 1807 N N . ARG A 1 230 ? -7.510 -22.178 2.810 1.00 96.94 230 ARG A N 1
ATOM 1808 C CA . ARG A 1 230 ? -8.113 -22.016 4.150 1.00 96.94 230 ARG A CA 1
ATOM 1809 C C . ARG A 1 230 ? -7.693 -23.108 5.131 1.00 96.94 230 ARG A C 1
ATOM 1811 O O . ARG A 1 230 ? -7.619 -22.848 6.326 1.00 96.94 230 ARG A O 1
ATOM 1818 N N . ARG A 1 231 ? -7.434 -24.328 4.651 1.00 95.19 231 ARG A N 1
ATOM 1819 C CA . ARG A 1 231 ? -6.904 -25.417 5.484 1.00 95.19 231 ARG A CA 1
ATOM 1820 C C . ARG A 1 231 ? -5.423 -25.246 5.800 1.00 95.19 231 ARG A C 1
ATOM 1822 O O . ARG A 1 231 ? -5.039 -25.619 6.907 1.00 95.19 231 ARG A O 1
ATOM 1829 N N . ALA A 1 232 ? -4.642 -24.725 4.856 1.00 95.06 232 ALA A N 1
ATOM 1830 C CA . ALA A 1 232 ? -3.211 -24.508 5.013 1.00 95.06 232 ALA A CA 1
ATOM 1831 C C . ALA A 1 232 ? -2.922 -23.354 5.983 1.00 95.06 232 ALA A C 1
ATOM 1833 O O . ALA A 1 232 ? -2.165 -23.529 6.932 1.00 95.06 232 ALA A O 1
ATOM 1834 N N . ILE A 1 233 ? -3.555 -22.190 5.789 1.00 97.06 233 ILE A N 1
ATOM 1835 C CA . ILE A 1 233 ? -3.173 -20.961 6.508 1.00 97.06 233 ILE A CA 1
ATOM 1836 C C . ILE A 1 233 ? -4.312 -20.235 7.249 1.00 97.06 233 ILE A C 1
ATOM 1838 O O . ILE A 1 233 ? -4.452 -19.011 7.135 1.00 97.06 233 ILE A O 1
ATOM 1842 N N . PRO A 1 234 ? -5.174 -20.950 7.999 1.00 97.81 234 PRO A N 1
ATOM 1843 C CA . PRO A 1 234 ? -6.339 -20.344 8.641 1.00 97.81 234 PRO A CA 1
ATOM 1844 C C . PRO A 1 234 ? -5.984 -19.202 9.606 1.00 97.81 234 PRO A C 1
ATOM 1846 O O . PRO A 1 234 ? -6.698 -18.199 9.646 1.00 97.81 234 PRO A O 1
ATOM 1849 N N . ALA A 1 235 ? -4.899 -19.312 10.378 1.00 98.38 235 ALA A N 1
ATOM 1850 C CA . ALA A 1 235 ? -4.525 -18.296 11.357 1.00 98.38 235 ALA A CA 1
ATOM 1851 C C . ALA A 1 235 ? -3.992 -17.022 10.687 1.00 98.38 235 ALA A C 1
ATOM 1853 O O . ALA A 1 235 ? -4.325 -15.922 11.138 1.00 98.38 235 ALA A O 1
ATOM 1854 N N . ARG A 1 236 ? -3.215 -17.142 9.601 1.00 98.50 236 ARG A N 1
ATOM 1855 C CA . ARG A 1 236 ? -2.771 -15.975 8.820 1.00 98.50 236 ARG A CA 1
ATOM 1856 C 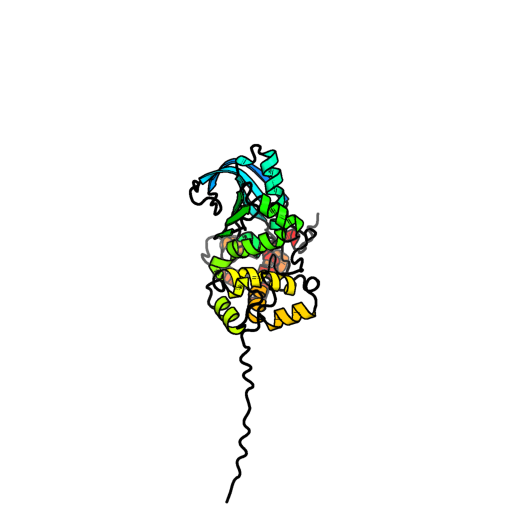C . ARG A 1 236 ? -3.906 -15.297 8.064 1.00 98.50 236 ARG A C 1
ATOM 1858 O O . ARG A 1 236 ? -3.924 -14.071 8.015 1.00 98.50 236 ARG A O 1
ATOM 1865 N N . ILE A 1 237 ? -4.888 -16.047 7.555 1.00 98.56 237 ILE A N 1
ATOM 1866 C CA . ILE A 1 237 ? -6.101 -15.447 6.971 1.00 98.56 237 ILE A CA 1
ATOM 1867 C C . ILE A 1 237 ? -6.832 -14.607 8.023 1.00 98.56 237 ILE A C 1
ATOM 1869 O O . ILE A 1 237 ? -7.125 -13.443 7.771 1.00 98.56 237 ILE A O 1
ATOM 1873 N N . VAL A 1 238 ? -7.038 -15.150 9.230 1.00 98.19 238 VAL A N 1
ATOM 1874 C CA . VAL A 1 238 ? -7.652 -14.409 10.350 1.00 98.19 238 VAL A CA 1
ATOM 1875 C C . VAL A 1 238 ? -6.827 -13.181 10.743 1.00 98.19 238 VAL A C 1
ATOM 1877 O O . VAL A 1 238 ? -7.388 -12.162 11.143 1.00 98.19 238 VAL A O 1
ATOM 1880 N N . PHE A 1 239 ? -5.497 -13.251 10.664 1.00 98.31 239 PHE A N 1
ATOM 1881 C CA . PHE A 1 239 ? -4.643 -12.090 10.908 1.00 98.31 239 PHE A CA 1
ATOM 1882 C C . PHE A 1 239 ? -4.903 -10.984 9.878 1.00 98.31 239 PHE A C 1
ATOM 1884 O O . PHE A 1 239 ? -5.168 -9.847 10.264 1.00 98.31 239 PHE A O 1
ATOM 1891 N N . VAL A 1 240 ? -4.876 -11.316 8.586 1.00 98.00 240 VAL A N 1
ATOM 1892 C CA . VAL A 1 240 ? -5.087 -10.345 7.500 1.00 98.00 240 VAL A CA 1
ATOM 1893 C C . VAL A 1 240 ? -6.512 -9.794 7.523 1.00 98.00 240 VAL A C 1
ATOM 1895 O O . VAL A 1 240 ? -6.695 -8.597 7.334 1.00 98.00 240 VAL A O 1
ATOM 1898 N N . GLU A 1 241 ? -7.516 -10.609 7.850 1.00 96.50 241 GLU A N 1
ATOM 1899 C CA . GLU A 1 241 ? -8.903 -10.158 8.014 1.00 96.50 241 GLU A CA 1
ATOM 1900 C C . GLU A 1 241 ? -9.051 -9.115 9.137 1.00 96.50 241 GLU A C 1
ATOM 1902 O O . GLU A 1 241 ? -9.899 -8.235 9.051 1.00 96.50 241 GLU A O 1
ATOM 1907 N N . LYS A 1 242 ? -8.197 -9.114 10.170 1.00 94.94 242 LYS A N 1
ATOM 1908 C CA . LYS A 1 242 ? -8.201 -8.020 11.164 1.00 94.94 242 LYS A CA 1
ATOM 1909 C C . LYS A 1 242 ? -7.722 -6.693 10.577 1.00 94.94 242 LYS A C 1
ATOM 1911 O O . LYS A 1 242 ? -8.189 -5.645 11.016 1.00 94.94 242 LYS A O 1
ATOM 1916 N N . LEU A 1 243 ? -6.797 -6.736 9.617 1.00 93.25 243 LEU A N 1
ATOM 1917 C CA . LEU A 1 243 ? -6.311 -5.552 8.901 1.00 93.25 243 LEU A CA 1
ATOM 1918 C C . LEU A 1 243 ? -7.299 -5.116 7.810 1.00 93.25 243 LEU A C 1
ATOM 1920 O O . LEU A 1 243 ? -7.463 -3.923 7.562 1.00 93.25 243 LEU A O 1
ATOM 1924 N N . LEU A 1 244 ? -7.975 -6.083 7.186 1.00 94.75 244 LEU A N 1
ATOM 1925 C CA . LEU A 1 244 ? -8.914 -5.909 6.079 1.00 94.75 244 LEU A CA 1
ATOM 1926 C C . LEU A 1 244 ? -10.236 -6.654 6.350 1.00 94.75 244 LEU A C 1
ATOM 1928 O O . LEU A 1 244 ? -10.476 -7.695 5.733 1.00 94.75 244 LEU A O 1
ATOM 1932 N N . PRO A 1 245 ? -11.105 -6.142 7.245 1.00 91.56 245 PRO A N 1
ATOM 1933 C CA . PRO A 1 245 ? -12.287 -6.874 7.698 1.00 91.56 245 PRO A CA 1
ATOM 1934 C C . PRO A 1 245 ? -13.294 -7.171 6.589 1.00 91.56 245 PRO A C 1
ATOM 1936 O O . PRO A 1 245 ? -13.622 -6.297 5.783 1.00 91.56 245 PRO A O 1
ATOM 1939 N N . ALA A 1 246 ? -13.845 -8.387 6.602 1.00 90.94 246 ALA A N 1
ATOM 1940 C CA . ALA A 1 246 ? -14.902 -8.798 5.688 1.00 90.94 246 ALA A CA 1
ATOM 1941 C C . ALA A 1 246 ? -16.120 -7.858 5.765 1.00 90.94 246 ALA A C 1
ATOM 1943 O O . ALA A 1 246 ? -16.537 -7.422 6.843 1.00 90.94 246 ALA A O 1
ATOM 1944 N N . GLY A 1 247 ? -16.710 -7.545 4.608 1.00 86.81 247 GLY A N 1
ATOM 1945 C CA . GLY A 1 247 ? -17.907 -6.702 4.513 1.00 86.81 247 GLY A CA 1
ATOM 1946 C C . GLY A 1 247 ? -17.691 -5.223 4.862 1.00 86.81 247 GLY A C 1
ATOM 1947 O O . GLY A 1 247 ? -18.666 -4.476 4.963 1.00 86.81 247 GLY A O 1
ATOM 1948 N N . LYS A 1 248 ? -16.443 -4.779 5.058 1.00 85.81 248 LYS A N 1
ATOM 1949 C CA . LYS A 1 248 ? -16.090 -3.359 5.177 1.00 85.81 248 LYS A CA 1
ATOM 1950 C C . LYS A 1 248 ? -15.528 -2.835 3.851 1.00 85.81 248 LYS A C 1
ATOM 1952 O O . LYS A 1 248 ? -14.847 -3.586 3.157 1.00 85.81 248 LYS A O 1
ATOM 1957 N N . PRO A 1 249 ? -15.772 -1.558 3.498 1.00 88.00 249 PRO A N 1
ATOM 1958 C CA . PRO A 1 249 ? -15.142 -0.953 2.331 1.00 88.00 249 PRO A CA 1
ATOM 1959 C C . PRO A 1 249 ? -13.615 -1.016 2.433 1.00 88.00 249 PRO A C 1
ATOM 1961 O O . PRO A 1 249 ? -13.044 -0.642 3.458 1.00 88.00 249 PRO A O 1
ATOM 1964 N N . ILE A 1 250 ? -12.953 -1.450 1.359 1.00 92.81 250 ILE A N 1
ATOM 1965 C CA . ILE A 1 250 ? -11.485 -1.444 1.275 1.00 92.81 250 ILE A CA 1
ATOM 1966 C C . ILE A 1 250 ? -10.938 -0.047 0.961 1.00 92.81 250 ILE A C 1
ATOM 1968 O O . ILE A 1 250 ? -9.812 0.270 1.339 1.00 92.81 250 ILE A O 1
ATOM 1972 N N . HIS A 1 251 ? -11.748 0.808 0.328 1.00 93.00 251 HIS A N 1
ATOM 1973 C CA . HIS A 1 251 ? -11.452 2.218 0.091 1.00 93.00 251 HIS A CA 1
ATOM 1974 C C . HIS A 1 251 ? -12.312 3.090 0.994 1.00 93.00 251 HIS A C 1
ATOM 1976 O O . HIS A 1 251 ? -13.538 3.001 0.965 1.00 93.00 251 HIS A O 1
ATOM 1982 N N . PHE A 1 252 ? -11.676 3.939 1.792 1.00 82.12 252 PHE A N 1
ATOM 1983 C CA . PHE A 1 252 ? -12.376 4.845 2.696 1.00 82.12 252 PHE A CA 1
ATOM 1984 C C . PHE A 1 252 ? -11.480 6.014 3.077 1.00 82.12 252 PHE A C 1
ATOM 1986 O O . PHE A 1 252 ? -10.295 5.832 3.343 1.00 82.12 252 PHE A O 1
ATOM 1993 N N . VAL A 1 253 ? -12.038 7.221 3.160 1.00 75.38 253 VAL A N 1
ATOM 1994 C CA . VAL A 1 253 ? -11.261 8.358 3.652 1.00 75.38 253 VAL A CA 1
ATOM 1995 C C . VAL A 1 253 ? -11.029 8.174 5.147 1.00 75.38 253 VAL A C 1
ATOM 1997 O O . VAL A 1 253 ? -11.969 8.103 5.938 1.00 75.38 253 VAL A O 1
ATOM 2000 N N . ALA A 1 254 ? -9.762 8.089 5.545 1.00 61.56 254 ALA A N 1
ATOM 2001 C CA . ALA A 1 254 ? -9.411 7.988 6.950 1.00 61.56 254 ALA A CA 1
ATOM 2002 C C . ALA A 1 254 ? -9.734 9.304 7.658 1.00 61.56 254 ALA A C 1
ATOM 2004 O O . ALA A 1 254 ? -9.097 10.334 7.422 1.00 61.56 254 ALA A O 1
ATOM 2005 N N . CYS A 1 255 ? -10.706 9.253 8.558 1.00 64.81 255 CYS A N 1
ATOM 2006 C CA . CYS A 1 255 ? -11.024 10.388 9.394 1.00 64.81 255 CYS A CA 1
ATOM 2007 C C . CYS A 1 255 ? -9.851 10.744 10.308 1.00 64.81 255 CYS A C 1
ATOM 2009 O O . CYS A 1 255 ? -9.430 9.935 11.133 1.00 64.81 255 CYS A O 1
ATOM 2011 N N . ARG A 1 256 ? -9.350 11.977 10.190 1.00 67.31 256 ARG A N 1
ATOM 2012 C CA . ARG A 1 256 ? -8.304 12.521 11.072 1.00 67.31 256 ARG A CA 1
ATOM 2013 C C . ARG A 1 256 ? -8.863 13.159 12.349 1.00 67.31 256 ARG A C 1
ATOM 2015 O O . ARG A 1 256 ? -8.115 13.803 13.074 1.00 67.31 256 ARG A O 1
ATOM 2022 N N . VAL A 1 257 ? -10.165 13.012 12.613 1.00 77.75 257 VAL A N 1
ATOM 2023 C CA . VAL A 1 257 ? -10.794 13.490 13.853 1.00 77.75 257 VAL A CA 1
ATOM 2024 C C . VAL A 1 257 ? -10.290 12.639 15.011 1.00 77.75 257 VAL A C 1
ATOM 2026 O O . VAL A 1 257 ? -10.681 11.477 15.191 1.00 77.75 257 VAL A O 1
ATOM 2029 N N . ASP A 1 258 ? -9.404 13.254 15.784 1.00 82.00 258 ASP A N 1
ATOM 2030 C CA . ASP A 1 258 ? -8.874 12.740 17.033 1.00 82.00 258 ASP A CA 1
ATOM 2031 C C . ASP A 1 258 ? -9.794 13.142 18.192 1.00 82.00 258 ASP A C 1
ATOM 2033 O O . ASP A 1 258 ? -9.718 14.248 18.719 1.00 82.00 258 ASP A O 1
ATOM 2037 N N . LEU A 1 259 ? -10.669 12.223 18.602 1.00 87.94 259 LEU A N 1
ATOM 2038 C CA . LEU A 1 259 ? -11.579 12.442 19.730 1.00 87.94 259 LEU A CA 1
ATOM 2039 C C . LEU A 1 259 ? -10.861 12.471 21.090 1.00 87.94 259 LEU A C 1
ATOM 2041 O O . LEU A 1 259 ? -11.505 12.770 22.093 1.00 87.94 259 LEU A O 1
ATOM 2045 N N . THR A 1 260 ? -9.558 12.171 21.144 1.00 88.19 260 THR A N 1
ATOM 2046 C CA . THR A 1 260 ? -8.749 12.324 22.365 1.00 88.19 260 THR A CA 1
ATOM 2047 C C . THR A 1 260 ? -8.262 13.763 22.561 1.00 88.19 260 THR A C 1
ATOM 2049 O O . THR A 1 260 ? -7.874 14.146 23.667 1.00 88.19 260 THR A O 1
ATOM 2052 N N . ASN A 1 261 ? -8.357 14.596 21.519 1.00 89.56 261 ASN A N 1
ATOM 2053 C CA . ASN A 1 261 ? -8.118 16.029 21.593 1.00 89.56 261 ASN A CA 1
ATOM 2054 C C . ASN A 1 261 ? -9.397 16.765 22.067 1.00 89.56 261 ASN A C 1
ATOM 2056 O O . ASN A 1 261 ? -10.431 16.666 21.400 1.00 89.56 261 ASN A O 1
ATOM 2060 N N . PRO A 1 262 ? -9.360 17.533 23.177 1.00 90.38 262 PRO A N 1
ATOM 2061 C CA . PRO A 1 262 ? -10.536 18.232 23.708 1.00 90.38 262 PRO A CA 1
ATOM 2062 C C . PRO A 1 262 ? -11.178 19.236 22.746 1.00 90.38 262 PRO A C 1
ATOM 2064 O O . PRO A 1 262 ? -12.402 19.341 22.718 1.00 90.38 262 PRO A O 1
ATOM 2067 N N . ASP A 1 263 ? -10.388 19.960 21.950 1.00 87.94 263 ASP A N 1
ATOM 2068 C CA . ASP A 1 263 ? -10.922 20.939 20.996 1.00 87.94 263 ASP A CA 1
ATOM 2069 C C . ASP A 1 263 ? -11.673 20.222 19.868 1.00 87.94 263 ASP A C 1
ATOM 2071 O O . ASP A 1 263 ? -12.798 20.577 19.528 1.00 87.94 263 ASP A O 1
ATOM 2075 N N . THR A 1 264 ? -11.089 19.138 19.356 1.00 87.12 264 THR A N 1
ATOM 2076 C CA . THR A 1 264 ? -11.728 18.312 18.321 1.00 87.12 264 THR A CA 1
ATOM 2077 C C . THR A 1 264 ? -12.988 17.623 18.853 1.00 87.12 264 THR A C 1
ATOM 2079 O O . THR A 1 264 ? -14.016 17.591 18.175 1.00 87.12 264 THR A O 1
ATOM 2082 N N . LEU A 1 265 ? -12.947 17.102 20.083 1.00 92.44 265 LEU A N 1
ATOM 2083 C CA . LEU A 1 265 ? -14.120 16.522 20.733 1.00 92.44 265 LEU A CA 1
ATOM 2084 C C . LEU A 1 265 ? -15.216 17.573 20.967 1.00 92.44 265 LEU A C 1
ATOM 2086 O O . LEU A 1 265 ? -16.389 17.250 20.808 1.00 92.44 265 LEU A O 1
ATOM 2090 N N . SER A 1 266 ? -14.861 18.811 21.324 1.00 92.56 266 SER A N 1
ATOM 2091 C CA . SER A 1 266 ? -15.815 19.911 21.514 1.00 92.56 266 SER A CA 1
ATOM 2092 C C . SER A 1 266 ? -16.646 20.160 20.253 1.00 92.56 266 SER A C 1
ATOM 2094 O O . SER A 1 266 ? -17.874 20.248 20.334 1.00 92.56 266 SER A O 1
ATOM 2096 N N . ASP A 1 267 ? -16.001 20.201 19.087 1.00 89.25 267 ASP A N 1
ATOM 2097 C CA . ASP A 1 267 ? -16.684 20.405 17.805 1.00 89.25 267 ASP A CA 1
ATOM 2098 C C . ASP A 1 267 ? -17.660 19.259 17.489 1.00 89.25 267 ASP A C 1
ATOM 2100 O O . ASP A 1 267 ? -18.789 19.490 17.051 1.00 89.25 267 ASP A O 1
ATOM 2104 N N . VAL A 1 268 ? -17.258 18.013 17.762 1.00 91.12 268 VAL A N 1
ATOM 2105 C CA . VAL A 1 268 ? -18.119 16.836 17.556 1.00 91.12 268 VAL A CA 1
ATOM 2106 C C . VAL A 1 268 ? -19.261 16.791 18.577 1.00 91.12 268 VAL A C 1
ATOM 2108 O O . VAL A 1 268 ? -20.393 16.475 18.211 1.00 91.12 268 VAL A O 1
ATOM 2111 N N . LEU A 1 269 ? -19.005 17.151 19.839 1.00 94.62 269 LEU A N 1
ATOM 2112 C CA . LEU A 1 269 ? -20.024 17.236 20.890 1.00 94.62 269 LEU A CA 1
ATOM 2113 C C . LEU A 1 269 ? -21.102 18.264 20.553 1.00 94.62 269 LEU A C 1
ATOM 2115 O O . LEU A 1 269 ? -22.269 17.998 20.827 1.00 94.62 269 LEU A O 1
ATOM 2119 N N . SER A 1 270 ? -20.740 19.397 19.941 1.00 94.31 270 SER A N 1
ATOM 2120 C CA . SER A 1 270 ? -21.714 20.392 19.477 1.00 94.31 270 SER A CA 1
ATOM 2121 C C . SER A 1 270 ? -22.756 19.746 18.562 1.00 94.31 270 SER A C 1
ATOM 2123 O O . SER A 1 270 ? -23.955 19.818 18.828 1.00 94.31 270 SER A O 1
ATOM 2125 N N . ASN A 1 271 ? -22.297 19.035 17.530 1.00 91.81 271 ASN A N 1
ATOM 2126 C CA . ASN A 1 271 ? -23.179 18.399 16.554 1.00 91.81 271 ASN A CA 1
ATOM 2127 C C . ASN A 1 271 ? -23.928 17.191 17.140 1.00 91.81 271 ASN A C 1
ATOM 2129 O O . ASN A 1 271 ? -25.129 17.049 16.925 1.00 91.81 271 ASN A O 1
ATOM 2133 N N . ALA A 1 272 ? -23.259 16.365 17.947 1.00 94.19 272 ALA A N 1
ATOM 2134 C CA . ALA A 1 272 ? -23.880 15.212 18.597 1.00 94.19 272 ALA A CA 1
ATOM 2135 C C . ALA A 1 272 ? -24.985 15.613 19.591 1.00 94.19 272 ALA A C 1
ATOM 2137 O O . ALA A 1 272 ? -26.015 14.945 19.667 1.00 94.19 272 ALA A O 1
ATOM 2138 N N . LEU A 1 273 ? -24.790 16.693 20.356 1.00 96.31 273 LEU A N 1
ATOM 2139 C CA . LEU A 1 273 ? -25.772 17.171 21.329 1.00 96.31 273 LEU A CA 1
ATOM 2140 C C . LEU A 1 273 ? -26.937 17.891 20.649 1.00 96.31 273 LEU A C 1
ATOM 2142 O O . LEU A 1 273 ? -28.080 17.628 21.013 1.00 96.31 273 LEU A O 1
ATOM 2146 N N . VAL A 1 274 ? -26.665 18.765 19.675 1.00 94.88 274 VAL A N 1
ATOM 2147 C CA . VAL A 1 274 ? -27.706 19.550 18.993 1.00 94.88 274 VAL A CA 1
ATOM 2148 C C . VAL A 1 274 ? -28.433 18.702 17.952 1.00 94.88 274 VAL A C 1
ATOM 2150 O O . VAL A 1 274 ? -29.628 18.465 18.087 1.00 94.88 274 VAL A O 1
ATOM 2153 N N . GLY A 1 275 ? -27.719 18.187 16.950 1.00 88.06 275 GLY A N 1
ATOM 2154 C CA . GLY A 1 275 ? -28.317 17.428 15.848 1.00 88.06 275 GLY A CA 1
ATOM 2155 C C . GLY A 1 275 ? -28.642 15.975 16.195 1.00 88.06 275 GLY A C 1
ATOM 2156 O O . GLY A 1 275 ? -29.559 15.396 15.624 1.00 88.06 275 GLY A O 1
ATOM 2157 N N . GLY A 1 276 ? -27.904 15.366 17.126 1.00 90.38 276 GLY A N 1
ATOM 2158 C CA . GLY A 1 276 ? -28.077 13.952 17.470 1.00 90.38 276 GLY A CA 1
ATOM 2159 C C . GLY A 1 276 ? -28.997 13.673 18.657 1.00 90.38 276 GLY A C 1
ATOM 2160 O O . GLY A 1 276 ? -29.583 12.593 18.733 1.00 90.38 276 GLY A O 1
ATOM 2161 N N . LEU A 1 277 ? -29.083 14.610 19.604 1.00 93.19 277 LEU A N 1
ATOM 2162 C CA . LEU A 1 277 ? -29.799 14.453 20.877 1.00 93.19 277 LEU A CA 1
ATOM 2163 C C . LEU A 1 277 ? -30.766 15.604 21.173 1.00 93.19 277 LEU A C 1
ATOM 2165 O O . LEU A 1 277 ? -31.302 15.656 22.284 1.00 93.19 277 LEU A O 1
ATOM 2169 N N . GLU A 1 278 ? -30.956 16.513 20.211 1.00 95.38 278 GLU A N 1
ATOM 2170 C CA . GLU A 1 278 ? -31.915 17.624 20.261 1.00 95.38 278 GLU A CA 1
ATOM 2171 C C . GLU A 1 278 ? -31.782 18.482 21.532 1.00 95.38 278 GLU A C 1
ATOM 2173 O O . GLU A 1 278 ? -32.758 18.968 22.110 1.00 95.38 278 GLU A O 1
ATOM 2178 N N . LYS A 1 279 ? -30.552 18.653 22.027 1.00 96.50 279 LYS A N 1
ATOM 2179 C CA . LYS A 1 279 ? -30.271 19.557 23.144 1.00 96.50 279 LYS A CA 1
ATOM 2180 C C . LYS A 1 279 ? -30.321 20.998 22.656 1.00 96.50 279 LYS A C 1
ATOM 2182 O O . LYS A 1 279 ? -29.886 21.315 21.557 1.00 96.50 279 LYS A O 1
ATOM 2187 N N . ASP A 1 280 ? -30.811 21.871 23.530 1.00 97.31 280 ASP A N 1
ATOM 2188 C CA . ASP A 1 280 ? -30.896 23.308 23.280 1.00 97.31 280 ASP A CA 1
ATOM 2189 C C . ASP A 1 280 ? -29.534 23.888 22.865 1.00 97.31 280 ASP A C 1
ATOM 2191 O O . ASP A 1 280 ? -28.564 23.851 23.630 1.00 97.31 280 ASP A O 1
ATOM 2195 N N . GLU A 1 281 ? -29.476 24.423 21.646 1.00 95.94 281 GLU A N 1
ATOM 2196 C CA . GLU A 1 281 ? -28.241 24.892 21.019 1.00 95.94 281 GLU A CA 1
ATOM 2197 C C . GLU A 1 281 ? -27.571 26.005 21.829 1.00 95.94 281 GLU A C 1
ATOM 2199 O O . GLU A 1 281 ? -26.360 25.967 22.050 1.00 95.94 281 GLU A O 1
ATOM 2204 N N . ALA A 1 282 ? -28.346 26.955 22.361 1.00 96.19 282 ALA A N 1
ATOM 2205 C CA . ALA A 1 282 ? -27.806 28.054 23.156 1.00 96.19 282 ALA A CA 1
ATOM 2206 C C . ALA A 1 282 ? -27.114 27.547 24.435 1.00 96.19 282 ALA A C 1
ATOM 2208 O O . ALA A 1 282 ? -26.031 28.024 24.793 1.00 96.19 282 ALA A O 1
ATOM 2209 N N . LYS A 1 283 ? -27.693 26.542 25.105 1.00 96.75 283 LYS A N 1
ATOM 2210 C CA . LYS A 1 283 ? -27.081 25.890 26.275 1.00 96.75 283 LYS A CA 1
ATOM 2211 C C . LYS A 1 283 ? -25.836 25.085 25.908 1.00 96.75 283 LYS A C 1
ATOM 2213 O O . LYS A 1 283 ? -24.882 25.094 26.689 1.00 96.75 283 LYS A O 1
ATOM 2218 N N . VAL A 1 284 ? -25.831 24.406 24.760 1.00 96.69 284 VAL A N 1
ATOM 2219 C CA . VAL A 1 284 ? -24.661 23.663 24.257 1.00 96.69 284 VAL A CA 1
ATOM 2220 C C . VAL A 1 284 ? -23.511 24.618 23.950 1.00 96.69 284 VAL A C 1
ATOM 2222 O O . VAL A 1 284 ? -22.416 24.435 24.479 1.00 96.69 284 VAL A O 1
ATOM 2225 N N . GLN A 1 285 ? -23.766 25.691 23.202 1.00 95.62 285 GLN A N 1
ATOM 2226 C CA . GLN A 1 285 ? -22.751 26.693 22.866 1.00 95.62 285 GLN A CA 1
ATOM 2227 C C . GLN A 1 285 ? -22.183 27.390 24.108 1.00 95.62 285 GLN A C 1
ATOM 2229 O O . GLN A 1 285 ? -20.968 27.562 24.222 1.00 95.62 285 GLN A O 1
ATOM 2234 N N . ALA A 1 286 ? -23.035 27.749 25.075 1.00 96.25 286 ALA A N 1
ATOM 2235 C CA . ALA A 1 286 ? -22.582 28.333 26.337 1.00 96.25 286 ALA A CA 1
ATOM 2236 C C . ALA A 1 286 ? -21.657 27.377 27.110 1.00 96.25 286 ALA A C 1
ATOM 2238 O O . ALA A 1 286 ? -20.579 27.782 27.543 1.00 96.25 286 ALA A O 1
ATOM 2239 N N . PHE A 1 287 ? -22.041 26.100 27.220 1.00 96.88 287 PHE A N 1
ATOM 2240 C CA . PHE A 1 287 ? -21.221 25.074 27.865 1.00 96.88 287 PHE A CA 1
ATOM 2241 C C . PHE A 1 287 ? -19.864 24.890 27.170 1.00 96.88 287 PHE A C 1
ATOM 2243 O O . PHE A 1 287 ? -18.833 24.932 27.840 1.00 96.88 287 PHE A O 1
ATOM 2250 N N . LEU A 1 288 ? -19.840 24.721 25.844 1.00 95.06 288 LEU A N 1
ATOM 2251 C CA . LEU A 1 288 ? -18.596 24.482 25.103 1.00 95.06 288 LEU A CA 1
ATOM 2252 C C . LEU A 1 288 ? -17.661 25.698 25.149 1.00 95.06 288 LEU A C 1
ATOM 2254 O O . LEU A 1 288 ? -16.448 25.545 25.294 1.00 95.06 288 LEU A O 1
ATOM 2258 N N . LYS A 1 289 ? -18.216 26.917 25.125 1.00 94.44 289 LYS A N 1
ATOM 2259 C CA . LYS A 1 289 ? -17.441 28.152 25.296 1.00 94.44 289 LYS A CA 1
ATOM 2260 C C . LYS A 1 289 ? -16.749 28.218 26.659 1.00 94.44 289 LYS A C 1
ATOM 2262 O O . LYS A 1 289 ? -15.593 28.626 26.720 1.00 94.44 289 LYS A O 1
ATOM 2267 N N . GLU A 1 290 ? -17.431 27.820 27.732 1.00 91.81 290 GLU A N 1
ATOM 2268 C CA . GLU A 1 290 ? -16.850 27.743 29.083 1.00 91.81 290 GLU A CA 1
ATOM 2269 C C . GLU A 1 290 ? -15.853 26.586 29.236 1.00 91.81 290 GLU A C 1
ATOM 2271 O O . GLU A 1 290 ? -14.907 26.667 30.021 1.00 91.81 290 GLU A O 1
ATOM 2276 N N . ALA A 1 291 ? -16.073 25.493 28.509 1.00 89.31 291 ALA A N 1
ATOM 2277 C CA . ALA A 1 291 ? -15.223 24.312 28.538 1.00 89.31 291 ALA A CA 1
ATOM 2278 C C . ALA A 1 291 ? -13.905 24.499 27.763 1.00 89.31 291 ALA A C 1
ATOM 2280 O O . ALA A 1 291 ? -12.920 23.806 28.043 1.00 89.31 291 ALA A O 1
ATOM 2281 N N . ARG A 1 292 ? -13.861 25.445 26.816 1.00 84.88 292 ARG A N 1
ATOM 2282 C CA . ARG A 1 292 ? -12.689 25.717 25.978 1.00 84.88 292 ARG A CA 1
ATOM 2283 C C . ARG A 1 292 ? -11.478 26.123 26.819 1.00 84.88 292 ARG A C 1
ATOM 2285 O O . ARG A 1 292 ? -11.533 27.071 27.597 1.00 84.88 292 ARG A O 1
ATOM 2292 N N . GLY A 1 293 ? -10.374 25.393 26.666 1.00 81.44 293 GLY A N 1
ATOM 2293 C CA . GLY A 1 293 ? -9.146 25.603 27.443 1.00 81.44 293 GLY A CA 1
ATOM 2294 C C . GLY A 1 293 ? -9.233 25.197 28.923 1.00 81.44 293 GLY A C 1
ATOM 2295 O O . GLY A 1 293 ? -8.227 25.275 29.624 1.00 81.44 293 GLY A O 1
ATOM 2296 N N . LYS A 1 294 ? -10.398 24.740 29.407 1.00 90.75 294 LYS A N 1
ATOM 2297 C CA . LYS A 1 294 ? -10.596 24.275 30.790 1.00 90.75 294 LYS A CA 1
ATOM 2298 C C . LYS A 1 294 ? -10.177 22.817 30.979 1.00 90.75 294 LYS A C 1
ATOM 2300 O O . LYS A 1 294 ? -9.669 22.460 32.039 1.00 90.75 294 LYS A O 1
ATOM 2305 N N . TYR A 1 295 ? -10.406 21.981 29.969 1.00 91.25 295 TYR A N 1
ATOM 2306 C CA . TYR A 1 295 ? -10.109 20.551 30.014 1.00 91.25 295 TYR A CA 1
ATOM 2307 C C . TYR A 1 295 ? -8.868 20.241 29.182 1.00 91.25 295 TYR A C 1
ATOM 2309 O O . TYR A 1 295 ? -8.842 20.493 27.981 1.00 91.25 295 TYR A O 1
ATOM 2317 N N . SER A 1 296 ? -7.844 19.669 29.817 1.00 87.44 296 SER A N 1
ATOM 2318 C CA . SER A 1 296 ? -6.637 19.182 29.137 1.00 87.44 296 SER A CA 1
ATOM 2319 C C . SER A 1 296 ? -6.781 17.753 28.602 1.00 87.44 296 SER A C 1
ATOM 2321 O O . SER A 1 296 ? -5.937 17.308 27.829 1.00 87.44 296 SER A O 1
ATOM 2323 N N . LYS A 1 297 ? -7.846 17.038 28.996 1.00 92.94 297 LYS A N 1
ATOM 2324 C CA . LYS A 1 297 ? -8.177 15.678 28.553 1.00 92.94 297 LYS A CA 1
ATOM 2325 C C . LYS A 1 297 ? -9.593 15.624 27.994 1.00 92.94 297 LYS A C 1
ATOM 2327 O O . LYS A 1 297 ? -10.516 16.185 28.590 1.00 92.94 297 LYS A O 1
ATOM 2332 N N . ALA A 1 298 ? -9.768 14.924 26.878 1.00 92.69 298 ALA A N 1
ATOM 2333 C CA . ALA A 1 298 ? -11.062 14.800 26.217 1.00 92.69 298 ALA A CA 1
ATOM 2334 C C . ALA A 1 298 ? -12.079 14.035 27.075 1.00 92.69 298 ALA A C 1
ATOM 2336 O O . ALA A 1 298 ? -13.252 14.396 27.110 1.00 92.69 298 ALA A O 1
ATOM 2337 N N . GLU A 1 299 ? -11.639 13.040 27.844 1.00 94.88 299 GLU A N 1
ATOM 2338 C CA . GLU A 1 299 ? -12.509 12.269 28.735 1.00 94.88 299 GLU A CA 1
ATOM 2339 C C . GLU A 1 299 ? -13.163 13.138 29.817 1.00 94.88 299 GLU A C 1
ATOM 2341 O O . GLU A 1 299 ? -14.301 12.875 30.209 1.00 94.88 299 GLU A O 1
ATOM 2346 N N . ASP A 1 300 ? -12.475 14.181 30.287 1.00 96.12 300 ASP A N 1
ATOM 2347 C CA . ASP A 1 300 ? -13.010 15.088 31.305 1.00 96.12 300 ASP A CA 1
ATOM 2348 C C . ASP A 1 300 ? -14.051 16.042 30.700 1.00 96.12 300 ASP A C 1
ATOM 2350 O O . ASP A 1 300 ? -15.103 16.272 31.303 1.00 96.12 300 ASP A O 1
ATOM 2354 N N . LEU A 1 301 ? -13.808 16.527 29.474 1.00 96.62 301 LEU A N 1
ATOM 2355 C CA . LEU A 1 301 ? -14.799 17.274 28.693 1.00 96.62 301 LEU A CA 1
ATOM 2356 C C . LEU A 1 301 ? -16.044 16.417 28.416 1.00 96.62 301 LEU A C 1
ATOM 2358 O O . LEU A 1 301 ? -17.171 16.879 28.600 1.00 96.62 301 LEU A O 1
ATOM 2362 N N . PHE A 1 302 ? -15.843 15.161 28.014 1.00 97.31 302 PHE A N 1
ATOM 2363 C CA . PHE A 1 302 ? -16.918 14.219 27.718 1.00 97.31 302 PHE A CA 1
ATOM 2364 C C . PHE A 1 302 ? -17.815 13.984 28.939 1.00 97.31 302 PHE A C 1
ATOM 2366 O O . PHE A 1 302 ? -19.037 14.106 28.844 1.00 97.31 302 PHE A O 1
ATOM 2373 N N . LYS A 1 303 ? -17.218 13.712 30.108 1.00 97.12 303 LYS A N 1
ATOM 2374 C CA . LYS A 1 303 ? -17.957 13.539 31.370 1.00 97.12 303 LYS A CA 1
ATOM 2375 C C . LYS A 1 303 ? -18.708 14.806 31.769 1.00 97.12 303 LYS A C 1
ATOM 2377 O O . LYS A 1 303 ? -19.883 14.733 32.111 1.00 97.12 303 LYS A O 1
ATOM 2382 N N . ALA A 1 304 ? -18.073 15.972 31.651 1.00 97.06 304 ALA A N 1
ATOM 2383 C CA . ALA A 1 304 ? -18.733 17.240 31.946 1.00 97.06 304 ALA A CA 1
ATOM 2384 C C . ALA A 1 304 ? -19.959 17.482 31.047 1.00 97.06 304 ALA A C 1
ATOM 2386 O O . ALA A 1 304 ? -20.973 17.994 31.522 1.00 97.06 304 ALA A O 1
ATOM 2387 N N . ALA A 1 305 ? -19.893 17.082 29.773 1.00 97.06 305 ALA A N 1
ATOM 2388 C CA . ALA A 1 305 ? -21.029 17.149 28.859 1.00 97.06 305 ALA A CA 1
ATOM 2389 C C . ALA A 1 305 ? -22.148 16.173 29.267 1.00 97.06 305 ALA A C 1
ATOM 2391 O O . ALA A 1 305 ? -23.316 16.568 29.303 1.00 97.06 305 ALA A O 1
ATOM 2392 N N . MET A 1 306 ? -21.808 14.930 29.631 1.00 97.94 306 MET A N 1
ATOM 2393 C CA . MET A 1 306 ? -22.787 13.964 30.149 1.00 97.94 306 MET A CA 1
ATOM 2394 C C . MET A 1 306 ? -23.549 14.527 31.351 1.00 97.94 306 MET A C 1
ATOM 2396 O O . MET A 1 306 ? -24.782 14.538 31.341 1.00 97.94 306 MET A O 1
ATOM 2400 N N . ASP A 1 307 ? -22.820 15.045 32.341 1.00 96.94 307 ASP A N 1
ATOM 2401 C CA . ASP A 1 307 ? -23.389 15.579 33.579 1.00 96.94 307 ASP A CA 1
ATOM 2402 C C . ASP A 1 307 ? -24.248 16.821 33.309 1.00 96.94 307 ASP A C 1
ATOM 2404 O O . ASP A 1 307 ? -25.358 16.948 33.830 1.00 96.94 307 ASP A O 1
ATOM 2408 N N . LYS A 1 308 ? -23.772 17.730 32.447 1.00 97.00 308 LYS A N 1
ATOM 2409 C CA . LYS A 1 308 ? -24.473 18.979 32.116 1.00 97.00 308 LYS A CA 1
ATOM 2410 C C . LYS A 1 308 ? -25.806 18.740 31.407 1.00 97.00 308 LYS A C 1
ATOM 2412 O O . LYS A 1 308 ? -26.762 19.474 31.665 1.00 97.00 308 LYS A O 1
ATOM 2417 N N . PHE A 1 309 ? -25.865 17.761 30.504 1.00 97.12 309 PHE A N 1
ATOM 2418 C CA . PHE A 1 309 ? -27.035 17.514 29.649 1.00 97.12 309 PHE A CA 1
ATOM 2419 C C . PHE A 1 309 ? -27.860 16.288 30.057 1.00 97.12 309 PHE A C 1
ATOM 2421 O O . PHE A 1 309 ? -28.861 15.985 29.389 1.00 97.12 309 PHE A O 1
ATOM 2428 N N . GLY A 1 310 ? -27.462 15.603 31.135 1.00 96.31 310 GLY A N 1
ATOM 2429 C CA . GLY A 1 310 ? -28.125 14.408 31.656 1.00 96.31 310 GLY A CA 1
ATOM 2430 C C . GLY A 1 310 ? -28.149 13.263 30.643 1.00 96.31 310 GLY A C 1
ATOM 2431 O O . GLY A 1 310 ? -29.181 12.613 30.484 1.00 96.31 310 GLY A O 1
ATOM 2432 N N . VAL A 1 311 ? -27.057 13.068 29.896 1.00 96.62 311 VAL A N 1
ATOM 2433 C CA . VAL A 1 311 ? -26.973 12.051 28.834 1.00 96.62 311 VAL A CA 1
ATOM 2434 C C . VAL A 1 311 ? -26.159 10.851 29.329 1.00 96.62 311 VAL A C 1
ATOM 2436 O O . VAL A 1 311 ? -25.017 11.040 29.751 1.00 96.62 311 VAL A O 1
ATOM 2439 N N . PRO A 1 312 ? -26.690 9.615 29.254 1.00 97.38 312 PRO A N 1
ATOM 2440 C CA . PRO A 1 312 ? -25.927 8.415 29.586 1.00 97.38 312 PRO A CA 1
ATOM 2441 C C . PRO A 1 312 ? -24.680 8.254 28.710 1.00 97.38 312 PRO A C 1
ATOM 2443 O O . PRO A 1 312 ? -24.710 8.557 27.516 1.00 97.38 312 PRO A O 1
ATOM 2446 N N . GLU A 1 313 ? -23.609 7.694 29.278 1.00 95.50 313 GLU A N 1
ATOM 2447 C CA . GLU A 1 313 ? -22.317 7.545 28.592 1.00 95.50 313 GLU A CA 1
ATOM 2448 C C . GLU A 1 313 ? -22.442 6.813 27.253 1.00 95.50 313 GLU A C 1
ATOM 2450 O O . GLU A 1 313 ? -21.978 7.309 26.229 1.00 95.50 313 GLU A O 1
ATOM 2455 N N . ALA A 1 314 ? -23.105 5.653 27.247 1.00 94.06 314 ALA A N 1
ATOM 2456 C CA . ALA A 1 314 ? -23.271 4.838 26.046 1.00 94.06 314 ALA A CA 1
ATOM 2457 C C . ALA A 1 314 ? -24.001 5.601 24.928 1.00 94.06 314 ALA A C 1
ATOM 2459 O O . ALA A 1 314 ? -23.598 5.534 23.768 1.00 94.06 314 ALA A O 1
ATOM 2460 N N . THR A 1 315 ? -25.030 6.373 25.287 1.00 95.00 315 THR A N 1
ATOM 2461 C CA . THR A 1 315 ? -25.805 7.191 24.348 1.00 95.00 315 THR A CA 1
ATOM 2462 C C . THR A 1 315 ? -24.957 8.316 23.763 1.00 95.00 315 THR A C 1
ATOM 2464 O O . THR A 1 315 ? -24.935 8.495 22.546 1.00 95.00 315 THR A O 1
ATOM 2467 N N . LEU A 1 316 ? -24.227 9.054 24.608 1.00 95.44 316 LEU A N 1
ATOM 2468 C CA . LEU A 1 316 ? -23.375 10.139 24.128 1.00 95.44 316 LEU A CA 1
ATOM 2469 C C . LEU A 1 316 ? -22.215 9.602 23.281 1.00 95.44 316 LEU A C 1
ATOM 2471 O O . LEU A 1 316 ? -21.897 10.203 22.262 1.00 95.44 316 LEU A O 1
ATOM 2475 N N . ARG A 1 317 ? -21.621 8.454 23.640 1.00 92.94 317 ARG A N 1
ATOM 2476 C CA . ARG A 1 317 ? -20.535 7.831 22.862 1.00 92.94 317 ARG A CA 1
ATOM 2477 C C . ARG A 1 317 ? -21.021 7.404 21.485 1.00 92.94 317 ARG A C 1
ATOM 2479 O O . ARG A 1 317 ? -20.349 7.693 20.502 1.00 92.94 317 ARG A O 1
ATOM 2486 N N . ALA A 1 318 ? -22.193 6.773 21.412 1.00 88.19 318 ALA A N 1
ATOM 2487 C CA . ALA A 1 318 ? -22.795 6.385 20.141 1.00 88.19 318 ALA A CA 1
ATOM 2488 C C . ALA A 1 318 ? -23.040 7.604 19.240 1.00 88.19 318 ALA A C 1
ATOM 2490 O O . ALA A 1 318 ? -22.696 7.565 18.064 1.00 88.19 318 ALA A O 1
ATOM 2491 N N . LYS A 1 319 ? -23.558 8.707 19.798 1.00 91.50 319 LYS A N 1
ATOM 2492 C CA . LYS A 1 319 ? -23.806 9.936 19.033 1.00 91.50 319 LYS A CA 1
ATOM 2493 C C . LYS A 1 319 ? -22.535 10.684 18.650 1.00 91.50 319 LYS A C 1
ATOM 2495 O O . LYS A 1 319 ? -22.445 11.170 17.532 1.00 91.50 319 LYS A O 1
ATOM 2500 N N . VAL A 1 320 ? -21.529 10.739 19.517 1.00 91.06 320 VAL A N 1
ATOM 2501 C CA . VAL A 1 320 ? -20.214 11.292 19.157 1.00 91.06 320 VAL A CA 1
ATOM 2502 C C . VAL A 1 320 ? -19.584 10.497 18.013 1.00 91.06 320 VAL A C 1
ATOM 2504 O O . VAL A 1 320 ? -19.022 11.105 17.109 1.00 91.06 320 VAL A O 1
ATOM 2507 N N . GLU A 1 321 ? -19.725 9.170 17.995 1.00 84.50 321 GLU A N 1
ATOM 2508 C CA . GLU A 1 321 ? -19.232 8.359 16.877 1.00 84.50 321 GLU A CA 1
ATOM 2509 C C . GLU A 1 321 ? -20.077 8.547 15.604 1.00 84.50 321 GLU A C 1
ATOM 2511 O O . GLU A 1 321 ? -19.528 8.677 14.513 1.00 84.50 321 GLU A O 1
ATOM 2516 N N . GLU A 1 322 ? -21.406 8.638 15.727 1.00 81.56 322 GLU A N 1
ATOM 2517 C CA . GLU A 1 322 ? -22.323 8.915 14.609 1.00 81.56 322 GLU A CA 1
ATOM 2518 C C . GLU A 1 322 ? -22.011 10.257 13.930 1.00 81.56 322 GLU A C 1
ATOM 2520 O O . GLU A 1 322 ? -21.967 10.342 12.703 1.00 81.56 322 GLU A O 1
ATOM 2525 N N . PHE A 1 323 ? -21.723 11.288 14.728 1.00 85.56 323 PHE A N 1
ATOM 2526 C CA . PHE A 1 323 ? -21.393 12.632 14.257 1.00 85.56 323 PHE A CA 1
ATOM 2527 C C . PHE A 1 323 ? -19.889 12.853 14.066 1.00 85.56 323 PHE A C 1
ATOM 2529 O O . PHE A 1 323 ? -19.478 13.953 13.708 1.00 85.56 323 PHE A O 1
ATOM 2536 N N . ARG A 1 324 ? -19.035 11.839 14.227 1.00 82.81 324 ARG A N 1
ATOM 2537 C CA . ARG A 1 324 ? -17.573 11.998 14.141 1.00 82.81 324 ARG A CA 1
ATOM 2538 C C . ARG A 1 324 ? -17.098 12.603 12.820 1.00 82.81 324 ARG A C 1
ATOM 2540 O O . ARG A 1 324 ? -16.059 13.255 12.782 1.00 82.81 324 ARG A O 1
ATOM 2547 N N . HIS A 1 325 ? -17.851 12.387 11.744 1.00 75.62 325 HIS A N 1
ATOM 2548 C CA . HIS A 1 325 ? -17.484 12.800 10.389 1.00 75.62 325 HIS A CA 1
ATOM 2549 C C . HIS A 1 325 ? -18.257 14.013 9.867 1.00 75.62 325 HIS A C 1
ATOM 2551 O O . HIS A 1 325 ? -17.997 14.440 8.745 1.00 75.62 325 HIS A O 1
ATOM 2557 N N . CYS A 1 326 ? -19.164 14.601 10.656 1.00 72.00 326 CYS A N 1
ATOM 2558 C CA . CYS A 1 326 ? -20.010 15.711 10.196 1.00 72.00 326 CYS A CA 1
ATOM 2559 C C . CYS A 1 326 ? -19.209 16.962 9.786 1.00 72.00 326 CYS A C 1
ATOM 2561 O O . CYS A 1 326 ? -19.620 17.692 8.892 1.00 72.00 326 CYS A O 1
ATOM 2563 N N . ASN A 1 327 ? -18.028 17.165 10.380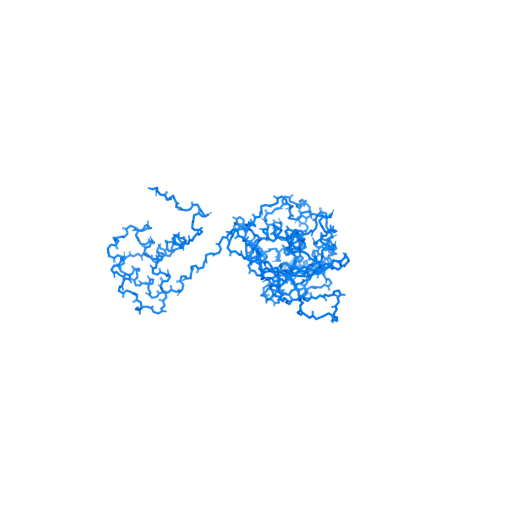 1.00 67.25 327 ASN A N 1
ATOM 2564 C CA . ASN A 1 327 ? -17.131 18.281 10.065 1.00 67.25 327 ASN A CA 1
ATOM 2565 C C . ASN A 1 327 ? -15.990 17.877 9.110 1.00 67.25 327 ASN A C 1
ATOM 2567 O O . ASN A 1 327 ? -15.097 18.674 8.815 1.00 67.25 327 ASN A O 1
ATOM 2571 N N . CYS A 1 328 ? -15.972 16.629 8.637 1.00 65.44 328 CYS A N 1
ATOM 2572 C CA . CYS A 1 328 ? -14.951 16.150 7.718 1.00 65.44 328 CYS A CA 1
ATOM 2573 C C . CYS A 1 328 ? -15.361 16.415 6.270 1.00 65.44 328 CYS A C 1
ATOM 2575 O O . CYS A 1 328 ? -16.495 16.159 5.881 1.00 65.44 328 CYS A O 1
ATOM 2577 N N . LYS A 1 329 ? -14.401 16.793 5.413 1.00 58.38 329 LYS A N 1
ATOM 2578 C CA . LYS A 1 329 ? -14.634 16.940 3.959 1.00 58.38 329 LYS A CA 1
ATOM 2579 C C . LYS A 1 329 ? -15.120 15.654 3.272 1.00 58.38 329 LYS A C 1
ATOM 2581 O O . LYS A 1 329 ? -15.591 15.711 2.146 1.00 58.38 329 LYS A O 1
ATOM 2586 N N . HIS A 1 330 ? -14.980 14.512 3.940 1.00 57.56 330 HIS A N 1
ATOM 2587 C CA . HIS A 1 330 ? -15.407 13.200 3.468 1.00 57.56 330 HIS A CA 1
ATOM 2588 C C . HIS A 1 330 ? -16.672 12.672 4.160 1.00 57.56 330 HIS A C 1
ATOM 2590 O O . HIS A 1 330 ? -17.054 11.534 3.902 1.00 57.56 330 HIS A O 1
ATOM 2596 N N . GLY A 1 331 ? -17.312 13.454 5.041 1.00 48.03 331 GLY A N 1
ATOM 2597 C CA . GLY A 1 331 ? -18.539 13.042 5.735 1.00 48.03 331 GLY A CA 1
ATOM 2598 C C . GLY A 1 331 ? -19.685 12.684 4.781 1.00 48.03 331 GLY A C 1
ATOM 2599 O O . GLY A 1 331 ? -20.470 11.787 5.075 1.00 48.03 331 GLY A O 1
ATOM 2600 N N . ASP A 1 332 ? -19.716 13.301 3.597 1.00 45.94 332 ASP A N 1
ATOM 2601 C CA . ASP A 1 332 ? -20.714 13.027 2.554 1.00 45.94 332 ASP A CA 1
ATOM 2602 C C . ASP A 1 332 ? -20.508 11.685 1.835 1.00 45.94 332 ASP A C 1
ATOM 2604 O O . ASP A 1 332 ? -21.463 11.103 1.324 1.00 45.94 332 ASP A O 1
ATOM 2608 N N . LEU A 1 333 ? -19.272 11.173 1.783 1.00 42.25 333 LEU A N 1
ATOM 2609 C CA . LEU A 1 333 ? -18.944 9.950 1.038 1.00 42.25 333 LEU A CA 1
ATOM 2610 C C . LEU A 1 333 ? -19.423 8.677 1.751 1.00 42.25 333 LEU A C 1
ATOM 2612 O O . LEU A 1 333 ? -19.505 7.625 1.123 1.00 42.25 333 LEU A O 1
ATOM 2616 N N . GLU A 1 334 ? -19.783 8.768 3.035 1.00 40.59 334 GLU A N 1
ATOM 2617 C CA . GLU A 1 334 ? -20.422 7.674 3.777 1.00 40.59 334 GLU A CA 1
ATOM 2618 C C . GLU A 1 334 ? -21.961 7.695 3.700 1.00 40.59 334 GLU A C 1
ATOM 2620 O O . GLU A 1 334 ? -22.608 6.847 4.313 1.00 40.59 334 GLU A O 1
ATOM 2625 N N . GLY A 1 335 ? -22.566 8.639 2.963 1.00 39.69 335 GLY A N 1
ATOM 2626 C CA . GLY A 1 335 ? -24.017 8.684 2.749 1.00 39.69 335 GLY A CA 1
ATOM 2627 C C . GLY A 1 335 ? -24.850 8.940 4.011 1.00 39.69 335 GLY A C 1
ATOM 2628 O O . GLY A 1 335 ? -25.993 8.494 4.080 1.00 39.69 335 GLY A O 1
ATOM 2629 N N . ARG A 1 336 ? -24.298 9.617 5.030 1.00 43.88 336 ARG A N 1
ATOM 2630 C CA . ARG A 1 336 ? -24.947 9.734 6.353 1.00 43.88 336 ARG A CA 1
ATOM 2631 C C . ARG A 1 336 ? -25.720 11.019 6.625 1.00 43.88 336 ARG A C 1
ATOM 2633 O O . ARG A 1 336 ? -26.411 11.065 7.635 1.00 43.88 336 ARG A O 1
ATOM 2640 N N . PHE A 1 337 ? -25.675 12.018 5.748 1.00 36.56 337 PHE A N 1
ATOM 2641 C CA . PHE A 1 337 ? -26.463 13.239 5.929 1.00 36.56 337 PHE A CA 1
ATOM 2642 C C . PHE A 1 337 ? -26.966 13.759 4.576 1.00 36.56 337 PHE A C 1
ATOM 2644 O O . PHE A 1 337 ? -26.141 14.116 3.733 1.00 36.56 337 PHE A O 1
ATOM 2651 N N . PRO A 1 338 ? -28.289 13.821 4.327 1.00 31.30 338 PRO A N 1
ATOM 2652 C CA . PRO A 1 338 ? -28.794 14.700 3.287 1.00 31.30 338 PRO A CA 1
ATOM 2653 C C . PRO A 1 338 ? -28.472 16.132 3.718 1.00 31.30 338 PRO A C 1
ATOM 2655 O O . PRO A 1 338 ? -28.895 16.577 4.784 1.00 31.30 338 PRO A O 1
ATOM 2658 N N . ARG A 1 339 ? -27.686 16.852 2.915 1.00 33.56 339 ARG A N 1
ATOM 2659 C CA . ARG A 1 339 ? -27.677 18.310 3.010 1.00 33.56 339 ARG A CA 1
ATOM 2660 C C . ARG A 1 339 ? -29.002 18.763 2.409 1.00 33.56 339 ARG A C 1
ATOM 2662 O O . ARG A 1 339 ? -29.203 18.579 1.211 1.00 33.56 339 ARG A O 1
ATOM 2669 N N . GLU A 1 340 ? -29.917 19.255 3.234 1.00 29.80 340 GLU A N 1
ATOM 2670 C CA . GLU A 1 340 ? -31.016 20.065 2.709 1.00 29.80 340 GLU A CA 1
ATOM 2671 C C . GLU A 1 340 ? -30.402 21.330 2.090 1.00 29.80 340 GLU A C 1
ATOM 2673 O O . GLU A 1 340 ? -29.480 21.916 2.665 1.00 29.80 340 GLU A O 1
ATOM 2678 N N . GLU A 1 341 ? -30.835 21.631 0.863 1.00 33.28 341 GLU A N 1
ATOM 2679 C CA . GLU A 1 341 ? -30.341 22.719 0.005 1.00 33.28 341 GLU A CA 1
ATOM 2680 C C . GLU A 1 341 ? -30.547 24.119 0.595 1.00 33.28 341 GLU A C 1
ATOM 2682 O O . GLU A 1 341 ? -31.609 24.363 1.217 1.00 33.28 341 GLU A O 1
#

Secondary structure (DSSP, 8-state):
-------------------PPPSBS-TTTS-S--SS-TTS---EEEEEEEEEEEEE---TT-TTS-SEEEEEEEEEEETTS-EEEEEEEGGG-SHHHHHHHHTTTHHHHHHS-HHHHTT--EEEEES--TT---EEETTEEEEEHHHHHHHHHTT-HHHHHHHHHHHHHTIIIIIT-HHHHHHHHHH-S-SBHHHHHSTTTTHHHHHHHHHHHHHH-GGGS-HHHHHHHHHH-HHHHHHHHHHS-TTS-SS-------TTSHHHHHHHHHHHHHTTT---HHHHHHHHHHHTTT-SSHHHHHHHHHHHHT--HHHHHHHHHHTTTTTSTTGGGGT------

pLDDT: mean 89.5, std 16.33, range [29.8, 98.88]